Protein AF-A0A072UVV1-F1 (afdb_monomer_lite)

Foldseek 3Di:
DQVCCVVVVNNLLVLLLVLCVVFPPPQDADPVCNVVSVVVLVVLDDPVDPSSSSSSVLVVCVVVVDPDPRSVSSVVSSVVVVVVCCQPPVDDPPDDLCQLVVQQDADPLPRGDADLSNASVHHPDPVRRVVSVVVVVVSNCVVDVDPDPDVDPPQPPQLVVLVVLVVVDQVDAPDDDAQKGKHFQPVDPDQQGKIKIKGWDDDPPPPIAIKIFIDGNVLVVVLVPDPDDDVVSVCCVCPVVVTDIHHSSVCCVVCVVVSVNRSVRVVVVVVVVVPDPPDDDDD

pLDDT: mean 79.21, std 14.65, range [35.34, 94.75]

Radius of gyration: 35.16 Å; chains: 1; bounding box: 86×58×109 Å

InterPro domains:
  IPR002937 Amine oxidase [PF01593] (89-140)
  IPR027417 P-loop containing nucleoside triphosphate hydrolase [SSF52540] (1-80)
  IPR036188 FAD/NAD(P)-binding domain superfamily [G3DSA:3.50.50.60] (56-150)
  IPR036188 FAD/NAD(P)-binding domain superfamily [SSF51905] (100-142)
  IPR050281 Flavin monoamine oxidase and related enzymes [PTHR10742] (87-143)

Structure (mmCIF, N/CA/C/O backbone):
data_AF-A0A072UVV1-F1
#
_entry.id   AF-A0A072UVV1-F1
#
loop_
_atom_site.group_PDB
_atom_site.id
_atom_site.type_symbol
_atom_site.label_atom_id
_atom_site.label_alt_id
_atom_site.label_comp_id
_atom_site.label_asym_id
_atom_site.label_entity_id
_atom_site.label_seq_id
_atom_site.pdbx_PDB_ins_code
_atom_site.Cartn_x
_atom_site.Cartn_y
_atom_site.Cartn_z
_atom_site.occupancy
_atom_site.B_iso_or_equiv
_atom_site.auth_seq_id
_atom_site.auth_comp_id
_atom_site.auth_asym_id
_atom_site.auth_atom_id
_atom_site.pdbx_PDB_model_num
ATOM 1 N N . MET A 1 1 ? 4.548 7.234 -21.128 1.00 73.75 1 MET A N 1
ATOM 2 C CA . MET A 1 1 ? 4.766 6.130 -22.088 1.00 73.75 1 MET A CA 1
ATOM 3 C C . MET A 1 1 ? 4.421 4.787 -21.453 1.00 73.75 1 MET A C 1
ATOM 5 O O . MET A 1 1 ? 3.438 4.206 -21.872 1.00 73.75 1 MET A O 1
ATOM 9 N N . LEU A 1 2 ? 5.121 4.355 -20.393 1.00 76.12 2 LEU A N 1
ATOM 10 C CA . LEU A 1 2 ? 4.882 3.055 -19.736 1.00 76.12 2 LEU A CA 1
ATOM 11 C C . LEU A 1 2 ? 3.452 2.869 -19.194 1.00 76.12 2 LEU A C 1
ATOM 13 O O . LEU A 1 2 ? 2.826 1.868 -19.504 1.00 76.12 2 LEU A O 1
ATOM 17 N N . LEU A 1 3 ? 2.895 3.869 -18.498 1.00 73.94 3 LEU A N 1
ATOM 18 C CA . LEU A 1 3 ? 1.518 3.806 -17.970 1.00 73.94 3 LEU A CA 1
ATOM 19 C C . LEU A 1 3 ? 0.432 3.732 -19.059 1.00 73.94 3 LEU A C 1
ATOM 21 O O . LEU A 1 3 ? -0.655 3.236 -18.811 1.00 73.94 3 LEU A O 1
ATOM 25 N N . MET A 1 4 ? 0.715 4.236 -20.264 1.00 75.81 4 MET A N 1
ATOM 26 C CA . MET A 1 4 ? -0.230 4.182 -21.387 1.00 75.81 4 MET A CA 1
ATOM 27 C C . MET A 1 4 ? -0.037 2.925 -22.239 1.00 75.81 4 MET A C 1
ATOM 29 O O . MET A 1 4 ? -0.971 2.509 -22.911 1.00 75.81 4 MET A O 1
ATOM 33 N N . GLY A 1 5 ? 1.150 2.307 -22.205 1.00 73.31 5 GLY A N 1
ATOM 34 C CA . GLY A 1 5 ? 1.444 1.084 -22.956 1.00 73.31 5 GLY A CA 1
ATOM 35 C C . GLY A 1 5 ? 0.523 -0.076 -22.579 1.00 73.31 5 GLY A C 1
ATOM 36 O O . GLY A 1 5 ? 0.157 -0.863 -23.443 1.00 73.31 5 GLY A O 1
ATOM 37 N N . GLU A 1 6 ? 0.075 -0.129 -21.324 1.00 69.56 6 GLU A N 1
ATOM 38 C CA . GLU A 1 6 ? -0.945 -1.078 -20.869 1.00 69.56 6 GLU A CA 1
ATOM 39 C C . GLU A 1 6 ? -2.291 -0.863 -21.575 1.00 69.56 6 GLU A C 1
ATOM 41 O O . GLU A 1 6 ? -2.839 -1.798 -22.153 1.00 69.56 6 GLU A O 1
ATOM 46 N N . HIS A 1 7 ? -2.793 0.375 -21.600 1.00 72.00 7 HIS A N 1
ATOM 47 C CA . HIS A 1 7 ? -4.087 0.710 -22.203 1.00 72.00 7 HIS A CA 1
ATOM 48 C C . HIS A 1 7 ? -4.153 0.369 -23.704 1.00 72.00 7 HIS A C 1
ATOM 50 O O . HIS A 1 7 ? -5.229 0.128 -24.247 1.00 72.00 7 HIS A O 1
ATOM 56 N N . PHE A 1 8 ? -3.002 0.344 -24.380 1.00 78.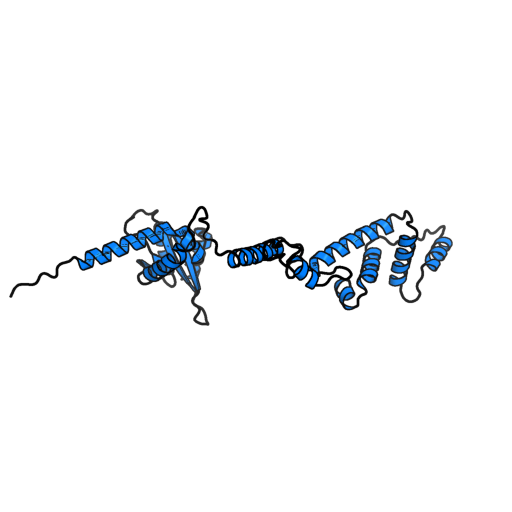50 8 PHE A N 1
ATOM 57 C CA . PHE A 1 8 ? -2.885 -0.002 -25.798 1.00 78.50 8 PHE A CA 1
ATOM 58 C C . PHE A 1 8 ? -2.341 -1.419 -26.051 1.00 78.50 8 PHE A C 1
ATOM 60 O O . PHE A 1 8 ? -2.169 -1.794 -27.208 1.00 78.50 8 PHE A O 1
ATOM 67 N N . GLY A 1 9 ? -2.080 -2.210 -25.003 1.00 77.19 9 GLY A N 1
ATOM 68 C CA . GLY A 1 9 ? -1.604 -3.592 -25.120 1.00 77.19 9 GLY A CA 1
ATOM 69 C C . GLY A 1 9 ? -0.180 -3.754 -25.670 1.00 77.19 9 GLY A C 1
ATOM 70 O O . GLY A 1 9 ? 0.173 -4.849 -26.090 1.00 77.19 9 GLY A O 1
ATOM 71 N N . CYS A 1 10 ? 0.636 -2.698 -25.668 1.00 84.00 10 CYS A N 1
ATOM 72 C CA . CYS A 1 10 ? 1.997 -2.674 -26.228 1.00 84.00 10 CYS A CA 1
ATOM 73 C C . CYS A 1 10 ? 3.079 -2.478 -25.153 1.00 84.00 10 CYS A C 1
ATOM 75 O O . CYS A 1 10 ? 4.105 -1.818 -25.356 1.00 84.00 10 CYS A O 1
ATOM 77 N N . LEU A 1 11 ? 2.815 -2.984 -23.945 1.00 83.75 11 LEU A N 1
ATOM 78 C CA . LEU A 1 11 ? 3.683 -2.751 -22.797 1.00 83.75 11 LEU A CA 1
ATOM 79 C C . LEU A 1 11 ? 5.071 -3.375 -22.986 1.00 83.75 11 LEU A C 1
ATOM 81 O O . LEU A 1 11 ? 6.051 -2.747 -22.600 1.00 83.75 11 LEU A O 1
ATOM 85 N N . GLU A 1 12 ? 5.179 -4.559 -23.595 1.00 84.31 12 GLU A N 1
ATOM 86 C CA . GLU A 1 12 ? 6.468 -5.238 -23.804 1.00 84.31 12 GLU A CA 1
ATOM 87 C C . GLU A 1 12 ? 7.383 -4.436 -24.745 1.00 84.31 12 GLU A C 1
ATOM 89 O O . GLU A 1 12 ? 8.569 -4.228 -24.461 1.00 84.31 12 GLU A O 1
ATOM 94 N N . GLU A 1 13 ? 6.829 -3.928 -25.843 1.00 89.50 13 GLU A N 1
ATOM 95 C CA . GLU A 1 13 ? 7.540 -3.124 -26.830 1.00 89.50 13 GLU A CA 1
ATOM 96 C C . GLU A 1 13 ? 7.982 -1.791 -26.229 1.00 89.50 13 GLU A C 1
ATOM 98 O O . GLU A 1 13 ? 9.150 -1.407 -26.342 1.00 89.50 13 GLU A O 1
ATOM 103 N N . VAL A 1 14 ? 7.075 -1.109 -25.523 1.00 90.25 14 VAL A N 1
ATOM 104 C CA . VAL A 1 14 ? 7.373 0.168 -24.865 1.00 90.25 14 VAL A CA 1
ATOM 105 C C . VAL A 1 14 ? 8.413 -0.015 -23.763 1.00 90.25 14 VAL A C 1
ATOM 107 O O . VAL A 1 14 ? 9.338 0.792 -23.658 1.00 90.25 14 VAL A O 1
ATOM 110 N N . LEU A 1 15 ? 8.311 -1.077 -22.963 1.00 90.00 15 LEU A N 1
ATOM 111 C CA . LEU A 1 15 ? 9.273 -1.385 -21.910 1.00 90.00 15 LEU A CA 1
ATOM 112 C C . LEU A 1 15 ? 10.665 -1.648 -22.494 1.00 90.00 15 LEU A C 1
ATOM 114 O O . LEU A 1 15 ? 11.657 -1.114 -21.991 1.00 90.00 15 LEU A O 1
ATOM 118 N N . THR A 1 16 ? 10.737 -2.394 -23.597 1.00 91.12 16 THR A N 1
ATOM 119 C CA . THR A 1 16 ? 11.986 -2.653 -24.326 1.00 91.12 16 THR A CA 1
ATOM 120 C C . THR A 1 16 ? 12.614 -1.350 -24.827 1.00 91.12 16 THR A C 1
ATOM 122 O O . THR A 1 16 ? 13.796 -1.097 -24.588 1.00 91.12 16 THR A O 1
ATOM 125 N N . ILE A 1 17 ? 11.824 -0.481 -25.466 1.00 92.88 17 ILE A N 1
ATOM 126 C CA . ILE A 1 17 ? 12.289 0.809 -25.996 1.00 92.88 17 ILE A CA 1
ATOM 127 C C . ILE A 1 17 ? 12.802 1.711 -24.866 1.00 92.88 17 ILE A C 1
ATOM 129 O O . ILE A 1 17 ? 13.909 2.240 -24.955 1.00 92.88 17 ILE A O 1
ATOM 133 N N . VAL A 1 18 ? 12.042 1.857 -23.777 1.00 93.00 18 VAL A N 1
ATOM 134 C CA . VAL A 1 18 ? 12.441 2.679 -22.621 1.00 93.00 18 VAL A CA 1
ATOM 135 C C . VAL A 1 18 ? 13.723 2.148 -21.973 1.00 93.00 18 VAL A C 1
ATOM 137 O O . VAL A 1 18 ? 14.608 2.931 -21.618 1.00 93.00 18 VAL A O 1
ATOM 140 N N . SER A 1 19 ? 13.872 0.828 -21.874 1.00 92.50 19 SER A N 1
ATOM 141 C CA . SER A 1 19 ? 15.086 0.202 -21.338 1.00 92.50 19 SER A CA 1
ATOM 142 C C . SER A 1 19 ? 16.305 0.465 -22.222 1.00 92.50 19 SER A C 1
ATOM 144 O O . SER A 1 19 ? 17.385 0.768 -21.716 1.00 92.50 19 SER A O 1
ATOM 146 N N . MET A 1 20 ? 16.126 0.415 -23.545 1.00 92.94 20 MET A N 1
ATOM 147 C CA . MET A 1 20 ? 17.176 0.705 -24.526 1.00 92.94 20 MET A CA 1
ATOM 148 C C . MET A 1 20 ? 17.595 2.180 -24.528 1.00 92.94 20 MET A C 1
ATOM 150 O O . MET A 1 20 ? 18.772 2.477 -24.714 1.00 92.94 20 MET A O 1
ATOM 154 N N . LEU A 1 21 ? 16.663 3.104 -24.281 1.00 92.75 21 LEU A N 1
ATOM 155 C CA . LEU A 1 21 ? 16.952 4.539 -24.155 1.00 92.75 21 LEU A CA 1
ATOM 156 C C . LEU A 1 21 ? 17.642 4.900 -22.828 1.00 92.75 21 LEU A C 1
ATOM 158 O O . LEU A 1 21 ? 18.303 5.930 -22.738 1.00 92.75 21 LEU A O 1
ATOM 162 N N . SER A 1 22 ? 17.493 4.057 -21.803 1.00 91.88 22 SER A N 1
ATOM 163 C CA . SER A 1 22 ? 18.049 4.275 -20.459 1.00 91.88 22 SER A CA 1
ATOM 164 C C . SER A 1 22 ? 19.514 3.836 -20.319 1.00 91.88 22 SER A C 1
ATOM 166 O O . SER A 1 22 ? 20.152 4.091 -19.294 1.00 91.88 22 SER A O 1
ATOM 168 N N . VAL A 1 23 ? 20.067 3.160 -21.329 1.00 91.19 23 VAL A N 1
ATOM 169 C CA . VAL A 1 23 ? 21.479 2.758 -21.383 1.00 91.19 23 VAL A CA 1
ATOM 170 C C . VAL A 1 23 ? 22.259 3.619 -22.382 1.00 91.19 23 VAL A C 1
ATOM 172 O O . VAL A 1 23 ? 21.661 4.225 -23.269 1.00 91.19 23 VAL A O 1
ATOM 175 N N . PRO A 1 24 ? 23.602 3.694 -22.276 1.00 88.38 24 PRO A N 1
ATOM 176 C CA . PRO A 1 24 ? 24.411 4.352 -23.298 1.00 88.38 24 PRO A CA 1
ATOM 177 C C . PRO A 1 24 ? 24.125 3.772 -24.686 1.00 88.38 24 PRO A C 1
ATOM 179 O O . PRO A 1 24 ? 23.933 2.560 -24.812 1.00 88.38 24 PRO A O 1
ATOM 182 N N . SER A 1 25 ? 24.134 4.632 -25.711 1.00 85.88 25 SER A N 1
ATOM 183 C CA . SER A 1 25 ? 23.843 4.250 -27.099 1.00 85.88 25 SER A CA 1
ATOM 184 C C . SER A 1 25 ? 24.584 2.977 -27.506 1.00 85.88 25 SER A C 1
ATOM 186 O O . SER A 1 25 ? 25.806 2.882 -27.387 1.00 85.88 25 SER A O 1
ATOM 188 N N . VAL A 1 26 ? 23.828 2.010 -28.027 1.00 86.06 26 VAL A N 1
ATOM 189 C CA . VAL A 1 26 ? 24.361 0.730 -28.512 1.00 86.06 26 VAL A CA 1
ATOM 190 C C . VAL A 1 26 ? 25.100 0.909 -29.842 1.00 86.06 26 VAL A C 1
ATOM 192 O O . VAL A 1 26 ? 25.999 0.136 -30.166 1.00 86.06 26 VAL A O 1
ATOM 195 N N . PHE A 1 27 ? 24.767 1.962 -30.593 1.00 86.88 27 PHE A N 1
ATOM 196 C CA . PHE A 1 27 ? 25.474 2.328 -31.813 1.00 86.88 27 PHE A CA 1
ATOM 197 C C . PHE A 1 27 ? 26.769 3.059 -31.469 1.00 86.88 27 PHE A C 1
ATOM 199 O O . PHE A 1 27 ? 26.747 4.171 -30.936 1.00 86.88 27 PHE A O 1
ATOM 206 N N . PHE A 1 28 ? 27.889 2.424 -31.805 1.00 87.38 28 PHE A N 1
ATOM 207 C CA . PHE A 1 28 ? 29.230 2.977 -31.682 1.00 87.38 28 PHE A CA 1
ATOM 208 C C . PHE A 1 28 ? 29.809 3.215 -33.079 1.00 87.38 28 PHE A C 1
ATOM 210 O O . PHE A 1 28 ? 29.846 2.292 -33.886 1.00 87.38 28 PHE A O 1
ATOM 217 N N . ARG A 1 29 ? 30.251 4.447 -33.360 1.00 90.81 29 ARG A N 1
ATOM 218 C CA . ARG A 1 29 ? 30.751 4.872 -34.679 1.00 90.81 29 ARG A CA 1
ATOM 219 C C . ARG A 1 29 ? 32.165 5.467 -34.562 1.00 90.81 29 ARG A C 1
ATOM 221 O O . ARG A 1 29 ? 32.303 6.684 -34.422 1.00 90.81 29 ARG A O 1
ATOM 228 N N . PRO A 1 30 ? 33.225 4.642 -34.545 1.00 90.44 30 PRO A N 1
ATOM 229 C CA . PRO A 1 30 ? 34.607 5.114 -34.542 1.00 90.44 30 PRO A CA 1
ATOM 230 C C . PRO A 1 30 ? 34.972 5.764 -35.884 1.00 90.44 30 PRO A C 1
ATOM 232 O O . PRO A 1 30 ? 34.537 5.307 -36.939 1.00 90.44 30 PRO A O 1
ATOM 235 N N . LYS A 1 31 ? 35.811 6.808 -35.852 1.00 90.19 31 LYS A N 1
ATOM 236 C CA . LYS A 1 31 ? 36.204 7.572 -37.052 1.00 90.19 31 LYS A CA 1
ATOM 237 C C . LYS A 1 31 ? 36.907 6.709 -38.104 1.00 90.19 31 LYS A C 1
ATOM 239 O O . LYS A 1 31 ? 36.638 6.873 -39.286 1.00 90.19 31 LYS A O 1
ATOM 244 N N . ASP A 1 32 ? 37.732 5.761 -37.664 1.00 92.25 32 ASP A N 1
ATOM 245 C CA . ASP A 1 32 ? 38.533 4.910 -38.554 1.00 92.25 32 ASP A CA 1
ATOM 246 C C . ASP A 1 32 ? 37.711 3.800 -39.232 1.00 92.25 32 ASP A C 1
ATOM 248 O O . ASP A 1 32 ? 38.162 3.208 -40.207 1.00 92.25 32 ASP A O 1
ATOM 252 N N . ARG A 1 33 ? 36.513 3.489 -38.711 1.00 91.25 33 ARG A N 1
ATOM 253 C CA . ARG A 1 33 ? 35.634 2.407 -39.203 1.00 91.25 33 ARG A CA 1
ATOM 254 C C . ARG A 1 33 ? 34.171 2.845 -39.256 1.00 91.25 33 ARG A C 1
ATOM 256 O O . ARG A 1 33 ? 33.265 2.127 -38.826 1.00 91.25 33 ARG A O 1
ATOM 263 N N . ALA A 1 34 ? 33.951 4.059 -39.753 1.00 89.94 34 ALA A N 1
ATOM 264 C CA . ALA A 1 34 ? 32.619 4.640 -39.871 1.00 89.94 34 ALA A CA 1
ATOM 265 C C . ALA A 1 34 ? 31.737 3.836 -40.842 1.00 89.94 34 ALA A C 1
ATOM 267 O O . ALA A 1 34 ? 30.622 3.481 -40.480 1.00 89.94 34 ALA A O 1
ATOM 268 N N . GLU A 1 35 ? 32.269 3.465 -42.009 1.00 91.25 35 GLU A N 1
ATOM 269 C CA . GLU A 1 35 ? 31.537 2.724 -43.048 1.00 91.25 35 GLU A CA 1
ATOM 270 C C . GLU A 1 35 ? 31.085 1.330 -42.573 1.00 91.25 35 GLU A C 1
ATOM 272 O O . GLU A 1 35 ? 29.931 0.957 -42.761 1.00 91.25 35 GLU A O 1
ATOM 277 N N . GLU A 1 36 ? 31.944 0.594 -41.854 1.00 88.94 36 GLU A N 1
ATOM 278 C CA . GLU A 1 36 ? 31.591 -0.704 -41.251 1.00 88.94 36 GLU A CA 1
ATOM 279 C C . GLU A 1 36 ? 30.469 -0.557 -40.206 1.00 88.94 36 GLU A C 1
ATOM 281 O O . GLU A 1 36 ? 29.567 -1.391 -40.115 1.00 88.94 36 GLU A O 1
ATOM 286 N N . SER A 1 37 ? 30.507 0.527 -39.427 1.00 86.62 37 SER A N 1
ATOM 287 C CA . SER A 1 37 ? 29.515 0.808 -38.382 1.00 86.62 37 SER A CA 1
ATOM 288 C C . SER A 1 37 ? 28.165 1.218 -38.968 1.00 86.62 37 SER A C 1
ATOM 290 O O . SER A 1 37 ? 27.121 0.807 -38.458 1.00 86.62 37 SER A O 1
ATOM 292 N N . ASP A 1 38 ? 28.185 1.997 -40.050 1.00 87.81 38 ASP A N 1
ATOM 293 C CA . ASP A 1 38 ? 26.989 2.433 -40.768 1.00 87.81 38 ASP A CA 1
ATOM 294 C C . ASP A 1 38 ? 26.336 1.235 -41.484 1.00 87.81 38 ASP A C 1
ATOM 296 O O . ASP A 1 38 ? 25.141 0.998 -41.306 1.00 87.81 38 ASP A O 1
ATOM 300 N N . ALA A 1 39 ? 27.128 0.380 -42.144 1.00 89.00 39 ALA A N 1
ATOM 301 C CA . ALA A 1 39 ? 26.649 -0.868 -42.744 1.00 89.00 39 ALA A CA 1
ATOM 302 C C . ALA A 1 39 ? 26.075 -1.850 -41.704 1.00 89.00 39 ALA A C 1
ATOM 304 O O . ALA A 1 39 ? 25.108 -2.565 -41.972 1.00 89.00 39 ALA A O 1
ATOM 305 N N . ALA A 1 40 ? 26.645 -1.902 -40.494 1.00 84.81 40 ALA A N 1
ATOM 306 C CA . ALA A 1 40 ? 26.082 -2.690 -39.401 1.00 84.81 40 ALA A CA 1
ATOM 307 C C . ALA A 1 40 ? 24.757 -2.099 -38.897 1.00 84.81 40 ALA A C 1
ATOM 309 O O . ALA A 1 40 ? 23.835 -2.860 -38.613 1.00 84.81 40 ALA A O 1
ATOM 310 N N . ARG A 1 41 ? 24.637 -0.766 -38.811 1.00 86.19 41 ARG A N 1
ATOM 311 C CA . ARG A 1 41 ? 23.400 -0.077 -38.407 1.00 86.19 41 ARG A CA 1
ATOM 312 C C . ARG A 1 41 ? 22.272 -0.293 -39.414 1.00 86.19 41 ARG A C 1
ATOM 314 O O . ARG A 1 41 ? 21.146 -0.529 -38.981 1.00 86.19 41 ARG A O 1
ATOM 321 N N . GLU A 1 42 ? 22.563 -0.269 -40.713 1.00 89.00 42 GLU A N 1
ATOM 322 C CA . GLU A 1 42 ? 21.568 -0.504 -41.771 1.00 89.00 42 GLU A CA 1
ATOM 323 C C . GLU A 1 42 ? 20.845 -1.848 -41.620 1.00 89.00 42 GLU A C 1
ATOM 325 O O . GLU A 1 42 ? 19.648 -1.930 -41.876 1.00 89.00 42 GLU A O 1
ATOM 330 N N . ARG A 1 43 ? 21.518 -2.885 -41.103 1.00 86.12 43 ARG A N 1
ATOM 331 C CA . ARG A 1 43 ? 20.910 -4.213 -40.872 1.00 86.12 43 ARG A CA 1
ATOM 332 C C . ARG A 1 43 ? 19.771 -4.207 -39.853 1.00 86.12 43 ARG A C 1
ATOM 334 O O . ARG A 1 43 ? 18.942 -5.112 -39.858 1.00 86.12 43 ARG A O 1
ATOM 341 N N . PHE A 1 44 ? 19.753 -3.222 -38.961 1.00 87.56 44 PHE A N 1
ATOM 342 C CA . PHE A 1 44 ? 18.740 -3.096 -37.915 1.00 87.56 44 PHE A CA 1
ATOM 343 C C . PHE A 1 44 ? 17.798 -1.913 -38.152 1.00 87.56 44 PHE A C 1
ATOM 345 O O . PHE A 1 44 ? 16.844 -1.747 -37.390 1.00 87.56 44 PHE A O 1
ATOM 352 N N . PHE A 1 45 ? 18.071 -1.094 -39.172 1.00 91.38 45 PHE A N 1
ATOM 353 C CA . PHE A 1 45 ? 17.370 0.153 -39.435 1.00 91.38 45 PHE A CA 1
ATOM 354 C C . PHE A 1 45 ? 15.908 -0.089 -39.816 1.00 91.38 45 PHE A C 1
ATOM 356 O O . PHE A 1 45 ? 15.594 -0.931 -40.655 1.00 91.38 45 PHE A O 1
ATOM 363 N N . VAL A 1 46 ? 15.025 0.683 -39.190 1.00 91.88 46 VAL A N 1
ATOM 364 C CA . VAL A 1 46 ? 13.589 0.710 -39.455 1.00 91.88 46 VAL A CA 1
ATOM 365 C C . VAL A 1 46 ? 13.235 2.137 -39.890 1.00 91.88 46 VAL A C 1
ATOM 367 O O . VAL A 1 46 ? 13.347 3.048 -39.061 1.00 91.88 46 VAL A O 1
ATOM 370 N N . PRO A 1 47 ? 12.853 2.368 -41.162 1.00 88.81 47 PRO A N 1
ATOM 371 C CA . PRO A 1 47 ? 12.668 3.714 -41.711 1.00 88.81 47 PRO A CA 1
ATOM 372 C C . PRO A 1 47 ? 11.546 4.506 -41.032 1.00 88.81 47 PRO A C 1
ATOM 374 O O . PRO A 1 47 ? 11.564 5.734 -41.044 1.00 88.81 47 PRO A O 1
ATOM 377 N N . GLU A 1 48 ? 10.589 3.821 -40.413 1.00 89.69 48 GLU A N 1
ATOM 378 C CA . GLU A 1 48 ? 9.447 4.427 -39.739 1.00 89.69 48 GLU A CA 1
ATOM 379 C C . GLU A 1 48 ? 9.818 5.062 -38.391 1.00 89.69 48 GLU A C 1
ATOM 381 O O . GLU A 1 48 ? 9.142 5.994 -37.951 1.00 89.69 48 GLU A O 1
ATOM 386 N N . SER A 1 49 ? 10.850 4.560 -37.693 1.00 91.88 49 SER A N 1
ATOM 387 C CA . SER A 1 49 ? 11.226 5.086 -36.376 1.00 91.88 49 SER A CA 1
ATOM 388 C C . SER A 1 49 ? 12.588 4.605 -35.864 1.00 91.88 49 SER A C 1
ATOM 390 O O . SER A 1 49 ? 12.890 3.408 -35.819 1.00 91.88 49 SER A O 1
ATOM 392 N N . ASP A 1 50 ? 13.354 5.536 -35.293 1.00 89.44 50 ASP A N 1
ATOM 393 C CA . ASP A 1 50 ? 14.559 5.227 -34.514 1.00 89.44 50 ASP A CA 1
ATOM 394 C C . ASP A 1 50 ? 14.252 4.384 -33.262 1.00 89.44 50 ASP A C 1
ATOM 396 O O . ASP A 1 50 ? 15.055 3.543 -32.854 1.00 89.44 50 ASP A O 1
ATOM 400 N N . HIS A 1 51 ? 13.076 4.553 -32.651 1.00 91.81 51 HIS A N 1
ATOM 401 C CA . HIS A 1 51 ? 12.673 3.735 -31.505 1.00 91.81 51 HIS A CA 1
ATOM 402 C C . HIS A 1 51 ? 12.384 2.287 -31.914 1.00 91.81 51 HIS A C 1
ATOM 404 O O . HIS A 1 51 ? 12.773 1.362 -31.200 1.00 91.81 51 HIS A O 1
ATOM 410 N N . LEU A 1 52 ? 11.779 2.078 -33.088 1.00 91.88 52 LEU A N 1
ATOM 411 C CA . LEU A 1 52 ? 11.588 0.738 -33.653 1.00 91.88 52 LEU A CA 1
ATOM 412 C C . LEU A 1 52 ? 12.920 0.103 -34.059 1.00 91.88 52 LEU A C 1
ATOM 414 O O . LEU A 1 52 ? 13.110 -1.094 -33.860 1.00 91.88 52 LEU A O 1
ATOM 418 N N . THR A 1 53 ? 13.874 0.907 -34.532 1.00 92.31 53 THR A N 1
ATOM 419 C CA . THR A 1 53 ? 15.252 0.458 -34.773 1.00 92.31 53 THR A CA 1
ATOM 420 C C . THR A 1 53 ? 15.892 -0.076 -33.481 1.00 92.31 53 THR A C 1
ATOM 422 O O . THR A 1 53 ? 16.474 -1.159 -33.484 1.00 92.31 53 THR A O 1
ATOM 425 N N . LEU A 1 54 ? 15.739 0.617 -32.342 1.00 91.88 54 LEU A N 1
ATOM 426 C CA . LEU A 1 54 ? 16.233 0.132 -31.040 1.00 91.88 54 LEU A CA 1
ATOM 427 C C . LEU A 1 54 ? 15.536 -1.155 -30.581 1.00 91.88 54 LEU A C 1
ATOM 429 O O . LEU A 1 54 ? 16.197 -2.062 -30.071 1.00 91.88 54 LEU A O 1
ATOM 433 N N . TYR A 1 55 ? 14.220 -1.250 -30.772 1.00 92.31 55 TYR A N 1
ATOM 434 C CA . TYR A 1 55 ? 13.469 -2.471 -30.483 1.00 92.31 55 TYR A CA 1
ATOM 435 C C . TYR A 1 55 ? 13.981 -3.651 -31.324 1.00 92.31 55 TYR A C 1
ATOM 437 O O . TYR A 1 55 ? 14.279 -4.712 -30.776 1.00 92.31 55 TYR A O 1
ATOM 445 N N . ASN A 1 56 ? 14.181 -3.443 -32.629 1.00 91.88 56 ASN A N 1
ATOM 446 C CA . ASN A 1 56 ? 14.703 -4.450 -33.552 1.00 91.88 56 ASN A CA 1
ATOM 447 C C . ASN A 1 56 ? 16.103 -4.941 -33.135 1.00 91.88 56 ASN A C 1
ATOM 449 O O . ASN A 1 56 ? 16.350 -6.146 -33.084 1.00 91.88 56 ASN A O 1
ATOM 453 N N . VAL A 1 57 ? 16.997 -4.027 -32.736 1.00 91.75 57 VAL A N 1
ATOM 454 C CA . VAL A 1 57 ? 18.320 -4.381 -32.183 1.00 91.75 57 VAL A CA 1
ATOM 455 C C . VAL A 1 57 ? 18.190 -5.296 -30.961 1.00 91.75 57 VAL A C 1
ATOM 457 O O . VAL A 1 57 ? 18.887 -6.308 -30.872 1.00 91.75 57 VAL A O 1
ATOM 460 N N . TYR A 1 58 ? 17.306 -4.962 -30.016 1.00 91.00 58 TYR A N 1
ATOM 461 C CA . TYR A 1 58 ? 17.118 -5.764 -28.807 1.00 91.00 58 TYR A CA 1
ATOM 462 C C . TYR A 1 58 ? 16.540 -7.153 -29.114 1.00 91.00 58 TYR A C 1
ATOM 464 O O . TYR A 1 58 ? 17.011 -8.144 -28.554 1.00 91.00 58 TYR A O 1
ATOM 472 N N . GLN A 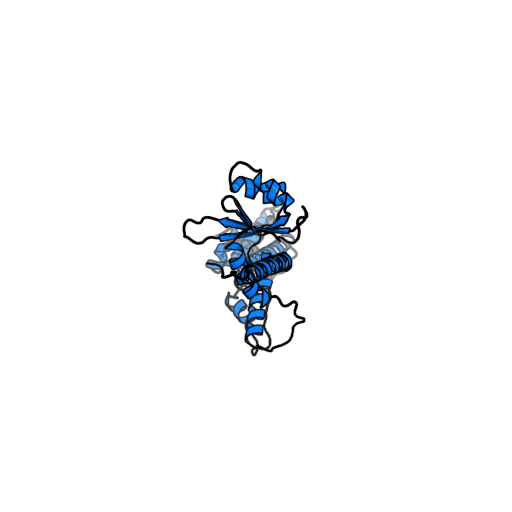1 59 ? 15.569 -7.248 -30.028 1.00 90.00 59 GLN A N 1
ATOM 473 C CA . GLN A 1 59 ? 14.970 -8.525 -30.432 1.00 90.00 59 GLN A CA 1
ATOM 474 C C . GLN A 1 59 ? 15.993 -9.455 -31.089 1.00 90.00 59 GLN A C 1
ATOM 476 O O . GLN A 1 59 ? 16.121 -10.614 -30.690 1.00 90.00 59 GLN A O 1
ATOM 481 N N . GLN A 1 60 ? 16.784 -8.941 -32.034 1.00 89.06 60 GLN A N 1
ATOM 482 C CA . GLN A 1 60 ? 17.835 -9.729 -32.680 1.00 89.06 60 GLN A CA 1
ATOM 483 C C . GLN A 1 60 ? 18.919 -10.153 -31.678 1.00 89.06 60 GLN A C 1
ATOM 485 O O . GLN A 1 60 ? 19.402 -11.284 -31.712 1.00 89.06 60 GLN A O 1
ATOM 490 N N . TRP A 1 61 ? 19.262 -9.292 -30.715 1.00 89.19 61 TRP A N 1
ATOM 491 C CA . TRP A 1 61 ? 20.178 -9.655 -29.635 1.00 89.19 61 TRP A CA 1
ATOM 492 C C . TRP A 1 61 ? 19.636 -10.773 -28.737 1.00 89.19 61 TRP A C 1
ATOM 494 O O . TRP A 1 61 ? 20.373 -11.708 -28.421 1.00 89.19 61 TRP A O 1
ATOM 504 N N . LYS A 1 62 ? 18.354 -10.702 -28.358 1.00 85.12 62 LYS A N 1
ATOM 505 C CA . LYS A 1 62 ? 17.673 -11.700 -27.519 1.00 85.12 62 LYS A CA 1
ATOM 506 C C . LYS A 1 62 ? 17.671 -13.087 -28.172 1.00 85.12 62 LYS A C 1
ATOM 508 O O . LYS A 1 62 ? 17.798 -14.079 -27.463 1.00 85.12 62 LYS A O 1
ATOM 513 N N . GLN A 1 63 ? 17.565 -13.156 -29.501 1.00 80.94 63 GLN A N 1
ATOM 514 C CA . GLN A 1 63 ? 17.568 -14.415 -30.259 1.00 80.94 63 GLN A CA 1
ATOM 515 C C . GLN A 1 63 ? 18.955 -15.065 -30.369 1.00 80.94 63 GLN A C 1
ATOM 517 O O . GLN A 1 63 ? 19.055 -16.288 -30.422 1.00 80.94 63 GLN A O 1
ATOM 522 N N . HIS A 1 64 ? 20.022 -14.265 -30.388 1.00 79.38 64 HIS A N 1
ATOM 523 C CA . HIS A 1 64 ? 21.382 -14.742 -30.662 1.00 79.38 64 HIS A CA 1
ATOM 524 C C . HIS A 1 64 ? 22.334 -14.720 -29.446 1.00 79.38 64 HIS A C 1
ATOM 526 O O . HIS A 1 64 ? 23.491 -15.114 -29.577 1.00 79.38 64 HIS A O 1
ATOM 532 N N . ASP A 1 65 ? 21.867 -14.261 -28.278 1.00 67.75 65 ASP A N 1
ATOM 533 C CA . ASP A 1 65 ? 22.592 -14.184 -26.992 1.00 67.75 65 ASP A CA 1
ATOM 534 C C . ASP A 1 65 ? 24.033 -13.635 -27.094 1.00 67.75 65 ASP A C 1
ATOM 536 O O . ASP A 1 65 ? 24.996 -14.146 -26.510 1.00 67.75 65 ASP A O 1
ATOM 540 N N . TYR A 1 66 ? 24.221 -12.551 -27.854 1.00 70.62 66 TYR A N 1
ATOM 541 C CA . TYR A 1 66 ? 25.548 -11.953 -28.005 1.00 70.62 66 TYR A CA 1
ATOM 542 C C . TYR A 1 66 ? 26.069 -11.363 -26.679 1.00 70.62 66 TYR A C 1
ATOM 544 O O . TYR A 1 66 ? 25.340 -10.769 -25.881 1.00 70.62 66 TYR A O 1
ATOM 552 N N . ARG A 1 67 ? 27.385 -11.419 -26.436 1.00 64.12 67 ARG A N 1
ATOM 553 C CA . ARG A 1 67 ? 28.014 -10.860 -25.218 1.00 64.12 67 ARG A CA 1
ATOM 554 C C . ARG A 1 67 ? 28.212 -9.337 -25.291 1.00 64.12 67 ARG A C 1
ATOM 556 O O . ARG A 1 67 ? 29.332 -8.846 -25.180 1.00 64.12 67 ARG A O 1
ATOM 563 N N . VAL A 1 68 ? 27.127 -8.575 -25.433 1.00 77.25 68 VAL A N 1
ATOM 564 C CA . VAL A 1 68 ? 27.151 -7.100 -25.465 1.00 77.25 68 VAL A CA 1
ATOM 565 C C . VAL A 1 68 ? 26.790 -6.538 -24.087 1.00 77.25 68 VAL A C 1
ATOM 567 O O . VAL A 1 68 ? 25.669 -6.701 -23.608 1.00 77.25 68 VAL A O 1
ATOM 570 N N . LYS A 1 69 ? 27.741 -5.857 -23.430 1.00 78.75 69 LYS A N 1
ATOM 571 C CA . LYS A 1 69 ? 27.560 -5.318 -22.063 1.00 78.75 69 LYS A CA 1
ATOM 572 C C . LYS A 1 69 ? 26.390 -4.326 -21.958 1.00 78.75 69 LYS A C 1
ATOM 574 O O . LYS A 1 69 ? 25.648 -4.381 -20.984 1.00 78.75 69 LYS A O 1
ATOM 579 N N . GLY A 1 70 ? 26.207 -3.459 -22.959 1.00 80.81 70 GLY A N 1
ATOM 580 C CA . GLY A 1 70 ? 25.123 -2.465 -22.976 1.00 80.81 70 GLY A CA 1
ATOM 581 C C . GLY A 1 70 ? 23.725 -3.091 -23.007 1.00 80.81 70 GLY A C 1
ATOM 582 O O . GLY A 1 70 ? 22.851 -2.676 -22.254 1.00 80.81 70 GLY A O 1
ATOM 583 N N . LEU A 1 71 ? 23.541 -4.153 -23.796 1.00 85.44 71 LEU A N 1
ATOM 584 C CA . LEU A 1 71 ? 22.251 -4.837 -23.952 1.00 85.44 71 LEU A CA 1
ATOM 585 C C . LEU A 1 71 ? 21.885 -5.696 -22.733 1.00 85.44 71 LEU A C 1
ATOM 587 O O . LEU A 1 71 ? 20.718 -5.775 -22.358 1.00 85.44 71 LEU A O 1
ATOM 591 N N . ARG A 1 72 ? 22.884 -6.251 -22.030 1.00 85.69 72 ARG A N 1
ATOM 592 C CA . ARG A 1 72 ? 22.664 -6.893 -20.721 1.00 85.69 72 ARG A CA 1
ATOM 593 C C . ARG A 1 72 ? 22.150 -5.903 -19.683 1.00 85.69 72 ARG A C 1
ATOM 595 O O . ARG A 1 72 ? 21.177 -6.204 -19.002 1.00 85.69 72 ARG A O 1
ATOM 602 N N . LYS A 1 73 ? 22.752 -4.712 -19.623 1.00 87.69 73 LYS A N 1
ATOM 603 C CA . LYS A 1 73 ? 22.281 -3.641 -18.741 1.00 87.69 73 LYS A CA 1
ATOM 604 C C . LYS A 1 73 ? 20.863 -3.198 -19.112 1.00 87.69 73 LYS A C 1
ATOM 606 O O . LYS A 1 73 ? 20.046 -3.006 -18.223 1.00 87.69 73 LYS A O 1
ATOM 611 N N . ALA A 1 74 ? 20.542 -3.105 -20.405 1.00 88.81 74 ALA A N 1
ATOM 612 C CA . ALA A 1 74 ? 19.181 -2.798 -20.848 1.00 88.81 74 ALA A CA 1
ATOM 613 C C . ALA A 1 74 ? 18.182 -3.869 -20.379 1.00 88.81 74 ALA A C 1
ATOM 615 O O . ALA A 1 74 ? 17.111 -3.530 -19.894 1.00 88.81 74 ALA A O 1
ATOM 616 N N . ARG A 1 75 ? 18.546 -5.158 -20.430 1.00 88.56 75 ARG A N 1
ATOM 617 C CA . ARG A 1 75 ? 17.718 -6.251 -19.889 1.00 88.56 75 ARG A CA 1
ATOM 618 C C . ARG A 1 75 ? 17.513 -6.149 -18.374 1.00 88.56 75 ARG A C 1
ATOM 620 O O . ARG A 1 75 ? 16.413 -6.407 -17.903 1.00 88.56 75 ARG A O 1
ATOM 627 N N . GLU A 1 76 ? 18.545 -5.782 -17.618 1.00 88.25 76 GLU A N 1
ATOM 628 C CA . GLU A 1 76 ? 18.432 -5.564 -16.167 1.00 88.25 76 GLU A CA 1
ATOM 629 C C . GLU A 1 76 ? 17.489 -4.396 -15.851 1.00 88.25 76 GLU A C 1
ATOM 631 O O . GLU A 1 76 ? 16.590 -4.545 -15.028 1.00 88.25 76 GLU A O 1
ATOM 636 N N . VAL A 1 77 ? 17.639 -3.268 -16.556 1.00 89.69 77 VAL A N 1
ATOM 637 C CA . VAL A 1 77 ? 16.735 -2.111 -16.436 1.00 89.69 77 VAL A CA 1
ATOM 638 C C . VAL A 1 77 ? 15.300 -2.501 -16.794 1.00 89.69 77 VAL A C 1
ATOM 640 O O . VAL A 1 77 ? 14.374 -2.138 -16.075 1.00 89.69 77 VAL A O 1
ATOM 643 N N . MET A 1 78 ? 15.112 -3.288 -17.854 1.00 87.25 78 MET A N 1
ATOM 644 C CA . MET A 1 78 ? 13.803 -3.797 -18.264 1.00 87.25 78 MET A CA 1
ATOM 645 C C . MET A 1 78 ? 13.152 -4.638 -17.166 1.00 87.25 78 MET A C 1
ATOM 647 O O . MET A 1 78 ? 11.985 -4.425 -16.859 1.00 87.25 78 MET A O 1
ATOM 651 N N . SER A 1 79 ? 13.912 -5.544 -16.539 1.00 82.25 79 SER A N 1
ATOM 652 C CA . SER A 1 79 ? 13.431 -6.358 -15.415 1.00 82.25 79 SER A CA 1
ATOM 653 C C . SER A 1 79 ? 13.016 -5.489 -14.230 1.00 82.25 79 SER A C 1
ATOM 655 O O . SER A 1 79 ? 11.937 -5.675 -13.687 1.00 82.25 79 SER A O 1
ATOM 657 N N . GLN A 1 80 ? 13.832 -4.499 -13.864 1.00 86.62 80 GLN A N 1
ATOM 658 C CA . GLN A 1 80 ? 13.526 -3.601 -12.747 1.00 86.62 80 GLN A CA 1
ATOM 659 C C . GLN A 1 80 ? 12.285 -2.744 -13.015 1.00 86.62 80 GLN A C 1
ATOM 661 O O . GLN A 1 80 ? 11.455 -2.560 -12.130 1.00 86.62 80 GLN A O 1
ATOM 666 N N . LEU A 1 81 ? 12.147 -2.214 -14.232 1.00 85.00 81 LEU A N 1
ATOM 667 C CA . LEU A 1 81 ? 10.970 -1.441 -14.621 1.00 85.00 81 LEU A CA 1
ATOM 668 C C . LEU A 1 81 ? 9.713 -2.314 -14.644 1.00 85.00 81 LEU A C 1
ATOM 670 O O . LEU A 1 81 ? 8.660 -1.849 -14.216 1.00 85.00 81 LEU A O 1
ATOM 674 N N . LEU A 1 82 ? 9.827 -3.565 -15.098 1.00 80.31 82 LEU A N 1
ATOM 675 C CA . LEU A 1 82 ? 8.741 -4.539 -15.050 1.00 80.31 82 LEU A CA 1
ATOM 676 C C . LEU A 1 82 ? 8.322 -4.822 -13.606 1.00 80.31 82 LEU A C 1
ATOM 678 O O . LEU A 1 82 ? 7.139 -4.726 -13.311 1.00 80.31 82 LEU A O 1
ATOM 682 N N . ASP A 1 83 ? 9.271 -5.067 -12.702 1.00 75.25 83 ASP A N 1
ATOM 683 C CA . ASP A 1 83 ? 8.987 -5.304 -11.282 1.00 75.25 83 ASP A CA 1
ATOM 684 C C . ASP A 1 83 ? 8.289 -4.095 -10.636 1.00 75.25 83 ASP A C 1
ATOM 686 O O . ASP A 1 83 ? 7.291 -4.240 -9.930 1.00 75.25 83 ASP A O 1
ATOM 690 N N . ILE A 1 84 ? 8.766 -2.877 -10.917 1.00 77.69 84 ILE A N 1
ATOM 691 C CA . ILE A 1 84 ? 8.154 -1.645 -10.399 1.00 77.69 84 ILE A CA 1
ATOM 692 C C . ILE A 1 84 ? 6.729 -1.477 -10.937 1.00 77.69 84 ILE A C 1
ATOM 694 O O . ILE A 1 84 ? 5.828 -1.152 -10.161 1.00 77.69 84 ILE A O 1
ATOM 698 N N . LEU A 1 85 ? 6.510 -1.705 -12.235 1.00 70.75 85 LEU A N 1
ATOM 699 C CA . LEU A 1 85 ? 5.183 -1.627 -12.850 1.00 70.75 85 LEU A CA 1
ATOM 700 C C . LEU A 1 85 ? 4.252 -2.712 -12.295 1.00 70.75 85 LEU A C 1
ATOM 702 O O . LEU A 1 85 ? 3.136 -2.403 -11.896 1.00 70.75 85 LEU A O 1
ATOM 706 N N . MET A 1 86 ? 4.718 -3.952 -12.150 1.00 64.81 86 MET A N 1
ATOM 707 C CA . MET A 1 86 ? 3.944 -5.040 -11.542 1.00 64.81 86 MET A CA 1
ATOM 708 C C . MET A 1 86 ? 3.442 -4.674 -10.141 1.00 64.81 86 MET A C 1
ATOM 710 O O . MET A 1 86 ? 2.265 -4.873 -9.841 1.00 64.81 86 MET A O 1
ATOM 714 N N . VAL A 1 87 ? 4.311 -4.095 -9.308 1.00 64.25 87 VAL A N 1
ATOM 715 C CA . VAL A 1 87 ? 3.982 -3.706 -7.928 1.00 64.25 87 VAL A CA 1
ATOM 716 C C . VAL A 1 87 ? 3.014 -2.519 -7.868 1.00 64.25 87 VAL A C 1
ATOM 718 O O . VAL A 1 87 ? 2.149 -2.486 -6.998 1.00 64.25 87 VAL A O 1
ATOM 721 N N . HIS A 1 88 ? 3.134 -1.544 -8.775 1.00 59.59 88 HIS A N 1
ATOM 722 C CA . HIS A 1 88 ? 2.380 -0.285 -8.681 1.00 59.59 88 HIS A CA 1
ATOM 723 C C . HIS A 1 88 ? 1.108 -0.241 -9.532 1.00 59.59 88 HIS A C 1
ATOM 725 O O . HIS A 1 88 ? 0.214 0.544 -9.219 1.00 59.59 88 HIS A O 1
ATOM 731 N N . THR A 1 89 ? 1.012 -1.036 -10.601 1.00 57.06 89 THR A N 1
ATOM 732 C CA . THR A 1 89 ? -0.103 -0.956 -11.559 1.00 57.06 89 THR A CA 1
ATOM 733 C C . THR A 1 89 ? -0.878 -2.257 -11.730 1.00 57.06 89 THR A C 1
ATOM 735 O O . THR A 1 89 ? -1.832 -2.267 -12.495 1.00 57.06 89 THR A O 1
ATOM 738 N N . HIS A 1 90 ? -0.561 -3.325 -10.983 1.00 57.75 90 HIS A N 1
ATOM 739 C CA . HIS A 1 90 ? -1.264 -4.612 -11.090 1.00 57.75 90 HIS A CA 1
ATOM 740 C C . HIS A 1 90 ? -1.139 -5.225 -12.507 1.00 57.75 90 HIS A C 1
ATOM 742 O O . HIS A 1 90 ? -2.087 -5.784 -13.056 1.00 57.75 90 HIS A O 1
ATOM 748 N N . VAL A 1 91 ? 0.046 -5.123 -13.124 1.00 54.34 91 VAL A N 1
ATOM 749 C CA . VAL A 1 91 ? 0.262 -5.563 -14.514 1.00 54.34 91 VAL A CA 1
ATOM 750 C C . VAL A 1 91 ? 1.177 -6.767 -14.590 1.00 54.34 91 VAL A C 1
ATOM 752 O O . VAL A 1 91 ? 2.381 -6.656 -14.773 1.00 54.34 91 VAL A O 1
ATOM 755 N N . SER A 1 92 ? 0.594 -7.946 -14.518 1.00 51.19 92 SER A N 1
ATOM 756 C CA . SER A 1 92 ? 1.175 -9.145 -15.124 1.00 51.19 92 SER A CA 1
ATOM 757 C C . SER A 1 92 ? 0.772 -9.216 -16.593 1.00 51.19 92 SER A C 1
ATOM 759 O O . SER A 1 92 ? -0.390 -8.979 -16.919 1.00 51.19 92 SER A O 1
ATOM 761 N N . VAL A 1 93 ? 1.694 -9.627 -17.463 1.00 54.91 93 VAL A N 1
ATOM 762 C CA . VAL A 1 93 ? 1.387 -10.047 -18.836 1.00 54.91 93 VAL A CA 1
ATOM 763 C C . VAL A 1 93 ? 0.332 -11.165 -18.748 1.00 54.91 93 VAL A C 1
ATOM 765 O O . VAL A 1 93 ? 0.662 -12.286 -18.386 1.00 54.91 93 VAL A O 1
ATOM 768 N N . GLN A 1 94 ? -0.938 -10.829 -19.006 1.00 51.53 94 GLN A N 1
ATOM 769 C CA . GLN A 1 94 ? -2.148 -11.678 -18.965 1.00 51.53 94 GLN A CA 1
ATOM 770 C C . GLN A 1 94 ? -2.883 -11.940 -17.633 1.00 51.53 94 GLN A C 1
ATOM 772 O O . GLN A 1 94 ? -3.964 -12.520 -17.707 1.00 51.53 94 GLN A O 1
ATOM 777 N N . SER A 1 95 ? -2.408 -11.523 -16.455 1.00 58.28 95 SER A N 1
ATOM 778 C CA . SER A 1 95 ? -3.212 -11.679 -15.215 1.00 58.28 95 SER A CA 1
ATOM 779 C C . SER A 1 95 ? -4.006 -10.412 -14.875 1.00 58.28 95 SER A C 1
ATOM 781 O O . SER A 1 95 ? -3.608 -9.289 -15.192 1.00 58.28 95 SER A O 1
ATOM 783 N N . SER A 1 96 ? -5.182 -10.620 -14.298 1.00 69.62 96 SER A N 1
ATOM 784 C CA . SER A 1 96 ? -6.234 -9.644 -14.047 1.00 69.62 96 SER A CA 1
ATOM 785 C C . SER A 1 96 ? -6.491 -9.500 -12.549 1.00 69.62 96 SER A C 1
ATOM 787 O O . SER A 1 96 ? -6.101 -10.340 -11.742 1.00 69.62 96 SER A O 1
ATOM 789 N N . GLY A 1 97 ? -7.231 -8.460 -12.156 1.00 68.44 97 GLY A N 1
ATOM 790 C CA . GLY A 1 97 ? -7.693 -8.277 -10.772 1.00 68.44 97 GLY A CA 1
ATOM 791 C C . GLY A 1 97 ? -8.353 -9.504 -10.139 1.00 68.44 97 GLY A C 1
ATOM 792 O O . GLY A 1 97 ? -8.290 -9.664 -8.924 1.00 68.44 97 GLY A O 1
ATOM 793 N N . ASN A 1 98 ? -8.946 -10.374 -10.958 1.00 76.88 98 ASN A N 1
ATOM 794 C CA . ASN A 1 98 ? -9.630 -11.571 -10.491 1.00 76.88 98 ASN A CA 1
ATOM 795 C C . ASN A 1 98 ? -8.668 -12.651 -9.985 1.00 76.88 98 ASN A C 1
ATOM 797 O O . ASN A 1 98 ? -9.081 -13.490 -9.193 1.00 76.88 98 ASN A O 1
ATOM 801 N N . ASP A 1 99 ? -7.395 -12.636 -10.381 1.00 82.81 99 ASP A N 1
ATOM 802 C CA . ASP A 1 99 ? -6.430 -13.635 -9.913 1.00 82.81 99 ASP A CA 1
ATOM 803 C C . ASP A 1 99 ? -6.162 -13.490 -8.409 1.00 82.81 99 ASP A C 1
ATOM 805 O O . ASP A 1 99 ? -6.007 -14.479 -7.695 1.00 82.81 99 ASP A O 1
ATOM 809 N N . TYR A 1 100 ? -6.234 -12.263 -7.889 1.00 85.12 100 TYR A N 1
ATOM 810 C CA . TYR A 1 100 ? -6.171 -11.996 -6.451 1.00 85.12 100 TYR A CA 1
ATOM 811 C C . TYR A 1 100 ? -7.415 -12.489 -5.720 1.00 85.12 100 TYR A C 1
ATOM 813 O O . TYR A 1 100 ? -7.312 -12.915 -4.570 1.00 85.12 100 TYR A O 1
ATOM 821 N N . ASP A 1 101 ? -8.574 -12.435 -6.379 1.00 84.75 101 ASP A N 1
ATOM 822 C CA . ASP A 1 101 ? -9.825 -12.951 -5.831 1.00 84.75 101 ASP A CA 1
ATOM 823 C C . ASP A 1 101 ? -9.758 -14.485 -5.746 1.00 84.75 101 ASP A C 1
ATOM 825 O O . ASP A 1 101 ? -10.051 -15.033 -4.687 1.00 84.75 101 ASP A O 1
ATOM 829 N N . ILE A 1 102 ? -9.243 -15.158 -6.786 1.00 88.06 102 ILE A N 1
ATOM 830 C CA . ILE A 1 102 ? -8.987 -16.611 -6.805 1.00 88.06 102 ILE A CA 1
ATOM 831 C C . ILE A 1 102 ? -8.001 -17.009 -5.698 1.00 88.06 102 ILE A C 1
ATOM 833 O O . ILE A 1 102 ? -8.258 -17.941 -4.941 1.00 88.06 102 ILE A O 1
ATOM 837 N N . LEU A 1 103 ? -6.884 -16.288 -5.554 1.00 88.19 103 LEU A N 1
ATOM 838 C CA . LEU A 1 103 ? -5.906 -16.543 -4.488 1.00 88.19 103 LEU A CA 1
ATOM 839 C C . LEU A 1 103 ? -6.475 -16.299 -3.081 1.00 88.19 103 LEU A C 1
ATOM 841 O O . LEU A 1 103 ? -5.959 -16.849 -2.108 1.00 88.19 103 LEU A O 1
ATOM 845 N N . ALA A 1 104 ? -7.510 -15.466 -2.959 1.00 90.69 104 ALA A N 1
ATOM 846 C CA . ALA A 1 104 ? -8.192 -15.176 -1.703 1.00 90.69 104 ALA A CA 1
ATOM 847 C C . ALA A 1 104 ? -9.363 -16.132 -1.404 1.00 90.69 104 ALA A C 1
ATOM 849 O O . ALA A 1 104 ? -9.928 -16.062 -0.307 1.00 90.69 104 ALA A O 1
ATOM 850 N N . GLU A 1 105 ? -9.760 -17.004 -2.337 1.00 90.25 105 GLU A N 1
ATOM 851 C CA . GLU A 1 105 ? -10.849 -17.957 -2.114 1.00 90.25 105 GLU A CA 1
ATOM 852 C C . GLU A 1 105 ? -10.487 -18.974 -1.030 1.00 90.25 105 GLU A C 1
ATOM 854 O O . GLU A 1 105 ? -9.390 -19.527 -0.983 1.00 90.25 105 GLU A O 1
ATOM 859 N N . ASN A 1 106 ? -11.435 -19.242 -0.131 1.00 90.31 106 ASN A N 1
ATOM 860 C CA . ASN A 1 106 ? -11.230 -20.245 0.905 1.00 90.31 106 ASN A CA 1
ATOM 861 C C . ASN A 1 106 ? -11.370 -21.663 0.328 1.00 90.31 106 ASN A C 1
ATOM 863 O O . ASN A 1 106 ? -12.093 -21.894 -0.639 1.00 90.31 106 ASN A O 1
ATOM 867 N N . VAL A 1 107 ? -10.720 -22.636 0.967 1.00 91.50 107 VAL A N 1
ATOM 868 C CA . VAL A 1 107 ? -10.866 -24.050 0.606 1.00 91.50 107 VAL A CA 1
ATOM 869 C C . VAL A 1 107 ? -11.717 -24.742 1.659 1.00 91.50 107 VAL A C 1
ATOM 871 O O . VAL A 1 107 ? -11.307 -24.926 2.812 1.00 91.50 107 VAL A O 1
ATOM 874 N N . GLY A 1 108 ? -12.930 -25.115 1.246 1.00 83.75 108 GLY A N 1
ATOM 875 C CA . GLY A 1 108 ? -13.857 -25.924 2.034 1.00 83.75 108 GLY A CA 1
ATOM 876 C C . GLY A 1 108 ? -14.213 -25.316 3.390 1.00 83.75 108 GLY A C 1
ATOM 877 O O . GLY A 1 108 ? -14.378 -26.067 4.350 1.00 83.75 108 GLY A O 1
ATOM 878 N N . ASN A 1 109 ? -14.265 -23.978 3.497 1.00 82.94 109 ASN A N 1
ATOM 879 C CA . ASN A 1 109 ? -14.510 -23.250 4.751 1.00 82.94 109 ASN A CA 1
ATOM 880 C C . ASN A 1 109 ? -13.571 -23.649 5.912 1.00 82.94 109 ASN A C 1
ATOM 882 O O . ASN A 1 109 ? -13.910 -23.473 7.083 1.00 82.94 109 ASN A O 1
ATOM 886 N N . ARG A 1 110 ? -12.392 -24.199 5.596 1.00 83.38 110 ARG A N 1
ATOM 887 C CA . ARG A 1 110 ? -11.427 -24.718 6.575 1.00 83.38 110 ARG A CA 1
ATOM 888 C C . ARG A 1 110 ? -10.064 -24.050 6.460 1.00 83.38 110 ARG A C 1
ATOM 890 O O . ARG A 1 110 ? -9.422 -23.820 7.481 1.00 83.38 110 ARG A O 1
ATOM 897 N N . LEU A 1 111 ? -9.631 -23.755 5.239 1.00 90.19 111 LEU A N 1
ATOM 898 C CA . LEU A 1 111 ? -8.380 -23.063 4.954 1.00 90.19 111 LEU A CA 1
ATOM 899 C C . LEU A 1 111 ? -8.695 -21.706 4.329 1.00 90.19 111 LEU A C 1
ATOM 901 O O . LEU A 1 111 ? -9.444 -21.633 3.358 1.00 90.19 111 LEU A O 1
ATOM 905 N N . PHE A 1 112 ? -8.120 -20.653 4.897 1.00 93.81 112 PHE A N 1
ATOM 906 C CA . PHE A 1 112 ? -8.313 -19.273 4.467 1.00 93.81 112 PHE A CA 1
ATOM 907 C C . PHE A 1 112 ? -6.952 -18.682 4.128 1.00 93.81 112 PHE A C 1
ATOM 909 O O . PHE A 1 112 ? -5.989 -18.897 4.870 1.00 93.81 112 PHE A O 1
ATOM 916 N N . PHE A 1 113 ? -6.875 -17.949 3.021 1.00 93.94 113 PHE A N 1
ATOM 917 C CA . PHE A 1 113 ? -5.634 -17.349 2.550 1.00 93.94 113 PHE A CA 1
ATOM 918 C C . PHE A 1 113 ? -5.625 -15.850 2.836 1.00 93.94 113 PHE A C 1
ATOM 920 O O . PHE A 1 113 ? -6.532 -15.110 2.457 1.00 93.94 113 PHE A O 1
ATOM 927 N N . ALA A 1 114 ? -4.570 -15.410 3.512 1.00 92.81 114 ALA A N 1
ATOM 928 C CA . ALA A 1 114 ? -4.295 -14.014 3.808 1.00 92.81 114 ALA A CA 1
ATOM 929 C C . ALA A 1 114 ? -2.845 -13.692 3.440 1.00 92.81 114 ALA A C 1
ATOM 931 O O . ALA A 1 114 ? -1.984 -14.572 3.426 1.00 92.81 114 ALA A O 1
ATOM 932 N N . GLY A 1 115 ? -2.574 -12.422 3.161 1.00 89.94 115 GLY A N 1
ATOM 933 C CA . GLY A 1 115 ? -1.276 -11.958 2.692 1.00 89.94 115 GLY A CA 1
ATOM 934 C C . GLY A 1 115 ? -1.414 -10.961 1.551 1.00 89.94 115 GLY A C 1
ATOM 935 O O . GLY A 1 115 ? -2.481 -10.800 0.957 1.00 89.94 115 GLY A O 1
ATOM 936 N N . GLU A 1 116 ? -0.320 -10.280 1.232 1.00 84.31 116 GLU A N 1
ATOM 937 C CA . GLU A 1 116 ? -0.295 -9.218 0.221 1.00 84.31 116 GLU A CA 1
ATOM 938 C C . GLU A 1 116 ? -0.703 -9.686 -1.186 1.00 84.31 116 GLU A C 1
ATOM 940 O O . GLU A 1 116 ? -1.242 -8.898 -1.955 1.00 84.31 116 GLU A O 1
ATOM 945 N N . ALA A 1 117 ? -0.542 -10.976 -1.498 1.00 86.38 117 ALA A N 1
ATOM 946 C CA . ALA A 1 117 ? -0.982 -11.590 -2.755 1.00 86.38 117 ALA A CA 1
ATOM 947 C C . ALA A 1 117 ? -2.491 -11.921 -2.805 1.00 86.38 117 ALA A C 1
ATOM 949 O O . ALA A 1 117 ? -2.989 -12.374 -3.826 1.00 86.38 117 ALA A O 1
ATOM 950 N N . THR A 1 118 ? -3.232 -11.690 -1.717 1.00 89.50 118 THR A N 1
ATOM 951 C CA . THR A 1 118 ? -4.684 -11.966 -1.596 1.00 89.50 118 THR A CA 1
ATOM 952 C C . THR A 1 118 ? -5.506 -10.676 -1.448 1.00 89.50 118 THR A C 1
ATOM 954 O O . THR A 1 118 ? -6.635 -10.666 -0.941 1.00 89.50 118 THR A O 1
ATOM 957 N N . SER A 1 119 ? -4.897 -9.538 -1.797 1.00 84.25 119 SER A N 1
ATOM 958 C CA . SER A 1 119 ? -5.489 -8.207 -1.700 1.00 84.25 119 SER A CA 1
ATOM 959 C C . SER A 1 119 ? -5.363 -7.477 -3.030 1.00 84.25 119 SER A C 1
ATOM 961 O O . SER A 1 119 ? -4.303 -6.954 -3.359 1.00 84.25 119 SER A O 1
ATOM 963 N N . ARG A 1 120 ? -6.478 -7.384 -3.761 1.00 81.25 120 ARG A N 1
ATOM 964 C CA . ARG A 1 120 ? -6.555 -6.660 -5.037 1.00 81.25 120 ARG A CA 1
ATOM 965 C C . ARG A 1 120 ? -6.288 -5.159 -4.896 1.00 81.25 120 ARG A C 1
ATOM 967 O O . ARG A 1 120 ? -5.700 -4.551 -5.778 1.00 81.25 120 ARG A O 1
ATOM 974 N N . GLN A 1 121 ? -6.738 -4.551 -3.795 1.00 74.81 121 GLN A N 1
ATOM 975 C CA . GLN A 1 121 ? -6.599 -3.105 -3.569 1.00 74.81 121 GLN A CA 1
ATOM 976 C C . GLN A 1 121 ? -5.171 -2.689 -3.208 1.00 74.81 121 GLN A C 1
ATOM 978 O O . GLN A 1 121 ? -4.776 -1.564 -3.493 1.00 74.81 121 GLN A O 1
ATOM 983 N N . TYR A 1 122 ? -4.415 -3.579 -2.560 1.00 78.12 122 TYR A N 1
ATOM 984 C CA . TYR A 1 122 ? -3.090 -3.267 -2.022 1.00 78.12 122 TYR A CA 1
ATOM 985 C C . TYR A 1 122 ? -2.119 -4.448 -2.211 1.00 78.12 122 TYR A C 1
ATOM 987 O O . TYR A 1 122 ? -1.661 -5.021 -1.213 1.00 78.12 122 TYR A O 1
ATOM 995 N N . PRO A 1 123 ? -1.831 -4.848 -3.461 1.00 78.44 123 PRO A N 1
ATOM 996 C CA . PRO A 1 123 ? -0.937 -5.964 -3.752 1.00 78.44 123 PRO A CA 1
ATOM 997 C C . PRO A 1 123 ? 0.501 -5.653 -3.321 1.00 78.44 123 PRO A C 1
ATOM 999 O O . PRO A 1 123 ? 0.913 -4.499 -3.353 1.00 78.44 123 PRO A O 1
ATOM 1002 N N . ALA A 1 124 ? 1.268 -6.672 -2.917 1.00 80.81 124 ALA A N 1
ATOM 1003 C CA . ALA A 1 124 ? 2.685 -6.539 -2.529 1.00 80.81 124 ALA A CA 1
ATOM 1004 C C . ALA A 1 124 ? 2.972 -5.455 -1.458 1.00 80.81 124 ALA A C 1
ATOM 1006 O O . ALA A 1 124 ? 4.031 -4.824 -1.445 1.00 80.81 124 ALA A O 1
ATOM 1007 N N . THR A 1 125 ? 2.003 -5.196 -0.573 1.00 79.81 125 THR A N 1
ATOM 1008 C CA . THR A 1 125 ? 2.162 -4.253 0.536 1.00 79.81 125 THR A CA 1
ATOM 1009 C C . THR A 1 125 ? 1.887 -4.900 1.888 1.00 79.81 125 THR A C 1
ATOM 1011 O O . THR A 1 125 ? 0.969 -5.708 2.062 1.00 79.81 125 THR A O 1
ATOM 1014 N N . MET A 1 126 ? 2.594 -4.401 2.905 1.00 78.75 126 MET A N 1
ATOM 1015 C CA . MET A 1 126 ? 2.339 -4.734 4.308 1.00 78.75 126 MET A CA 1
ATOM 1016 C C . MET A 1 126 ? 0.879 -4.455 4.718 1.00 78.75 126 MET A C 1
ATOM 1018 O O . MET A 1 126 ? 0.268 -5.259 5.423 1.00 78.75 126 MET A O 1
ATOM 1022 N N . HIS A 1 127 ? 0.292 -3.338 4.270 1.00 74.19 127 HIS A N 1
ATOM 1023 C CA . HIS A 1 127 ? -1.092 -2.998 4.612 1.00 74.19 127 HIS A CA 1
ATOM 1024 C C . HIS A 1 127 ? -2.096 -3.961 3.958 1.00 74.19 127 HIS A C 1
ATOM 1026 O O . HIS A 1 127 ? -3.056 -4.374 4.606 1.00 74.19 127 HIS A O 1
ATOM 1032 N N . GLY A 1 128 ? -1.843 -4.400 2.721 1.00 87.12 128 GLY A N 1
ATOM 1033 C CA . GLY A 1 128 ? -2.633 -5.440 2.061 1.00 87.12 128 GLY A CA 1
ATOM 1034 C C . GLY A 1 128 ? -2.598 -6.776 2.800 1.00 87.12 128 GLY A C 1
ATOM 1035 O O . GLY A 1 128 ? -3.643 -7.408 2.974 1.00 87.12 128 GLY A O 1
ATOM 1036 N N . ALA A 1 129 ? -1.430 -7.179 3.312 1.00 89.44 129 ALA A N 1
ATOM 1037 C CA . ALA A 1 129 ? -1.302 -8.361 4.165 1.00 89.44 129 ALA A CA 1
ATOM 1038 C C . ALA A 1 129 ? -2.096 -8.223 5.478 1.00 89.44 129 ALA A C 1
ATOM 1040 O O . ALA A 1 129 ? -2.794 -9.150 5.886 1.00 89.44 129 ALA A O 1
ATOM 1041 N N . PHE A 1 130 ? -2.052 -7.050 6.113 1.00 92.31 130 PHE A N 1
ATOM 1042 C CA . PHE A 1 130 ? -2.812 -6.779 7.334 1.00 92.31 130 PHE A CA 1
ATOM 1043 C C . PHE A 1 130 ? -4.332 -6.822 7.105 1.00 92.31 130 PHE A C 1
ATOM 1045 O O . PHE A 1 130 ? -5.055 -7.513 7.825 1.00 92.31 130 PHE A O 1
ATOM 1052 N N . MET A 1 131 ? -4.823 -6.123 6.078 1.00 89.25 131 MET A N 1
ATOM 1053 C CA . MET A 1 131 ? -6.256 -6.029 5.777 1.00 89.25 131 MET A CA 1
ATOM 1054 C C . MET A 1 131 ? -6.847 -7.373 5.333 1.00 89.25 131 MET A C 1
ATOM 1056 O O . MET A 1 131 ? -7.936 -7.743 5.777 1.00 89.25 131 MET A O 1
ATOM 1060 N N . SER A 1 132 ? -6.123 -8.139 4.509 1.00 93.75 132 SER A N 1
ATOM 1061 C CA . SER A 1 132 ? -6.524 -9.508 4.148 1.00 93.75 132 SER A CA 1
ATOM 1062 C C . SER A 1 132 ? -6.535 -10.447 5.358 1.00 93.75 132 SER A C 1
ATOM 1064 O O . SER A 1 132 ? -7.468 -11.233 5.508 1.00 93.75 132 SER A O 1
ATOM 1066 N N . GLY A 1 133 ? -5.575 -10.310 6.278 1.00 94.75 133 GLY A N 1
ATOM 1067 C CA . GLY A 1 133 ? -5.562 -11.048 7.542 1.00 94.75 133 GLY A CA 1
ATOM 1068 C C . GLY A 1 133 ? -6.793 -10.779 8.409 1.00 94.75 133 GLY A C 1
ATOM 1069 O O . GLY A 1 133 ? -7.428 -11.719 8.885 1.00 94.75 133 GLY A O 1
ATOM 1070 N N . LEU A 1 134 ? -7.183 -9.509 8.573 1.00 93.06 134 LEU A N 1
ATOM 1071 C CA . LEU A 1 134 ? -8.400 -9.142 9.309 1.00 93.06 134 LEU A CA 1
ATOM 1072 C C . LEU A 1 134 ? -9.669 -9.712 8.662 1.00 93.06 134 LEU A C 1
ATOM 1074 O O . LEU A 1 134 ? -10.563 -10.192 9.363 1.00 93.06 134 LEU A O 1
ATOM 1078 N N . ARG A 1 135 ? -9.740 -9.677 7.329 1.00 92.88 135 ARG A N 1
ATOM 1079 C CA . ARG A 1 135 ? -10.858 -10.221 6.552 1.00 92.88 135 ARG A CA 1
ATOM 1080 C C . ARG A 1 135 ? -11.031 -11.720 6.798 1.00 92.88 135 ARG A C 1
ATOM 1082 O O . ARG A 1 135 ? -12.131 -12.147 7.144 1.00 92.88 135 ARG A O 1
ATOM 1089 N N . GLU A 1 136 ? -9.962 -12.505 6.682 1.00 93.06 136 GLU A N 1
ATOM 1090 C CA . GLU A 1 136 ? -10.036 -13.956 6.888 1.00 93.06 136 GLU A CA 1
ATOM 1091 C C . GLU A 1 136 ? -10.253 -14.331 8.356 1.00 93.06 136 GLU A C 1
ATOM 1093 O O . GLU A 1 136 ? -11.037 -15.233 8.649 1.00 93.06 136 GLU A O 1
ATOM 1098 N N . ALA A 1 137 ? -9.667 -13.582 9.296 1.00 91.25 137 ALA A N 1
ATOM 1099 C CA . ALA A 1 137 ? -9.952 -13.748 10.721 1.00 91.25 137 ALA A CA 1
ATOM 1100 C C . ALA A 1 137 ? -11.447 -13.555 11.030 1.00 91.25 137 ALA A C 1
ATOM 1102 O O . ALA A 1 137 ? -12.024 -14.317 11.807 1.00 91.25 137 ALA A O 1
ATOM 1103 N N . SER A 1 138 ? -12.094 -12.577 10.384 1.00 89.38 138 SER A N 1
ATOM 1104 C CA . SER A 1 138 ? -13.539 -12.364 10.503 1.00 89.38 138 SER A CA 1
ATOM 1105 C C . SER A 1 138 ? -14.346 -13.551 9.961 1.00 89.38 138 SER A C 1
ATOM 1107 O O . SER A 1 138 ? -15.263 -14.019 10.636 1.00 89.38 138 SER A O 1
ATOM 1109 N N . ARG A 1 139 ? -13.981 -14.101 8.791 1.00 87.88 139 ARG A N 1
ATOM 1110 C CA . ARG A 1 139 ? -14.661 -15.278 8.208 1.00 87.88 139 ARG A CA 1
ATOM 1111 C C . ARG A 1 139 ? -14.522 -16.519 9.087 1.00 87.88 139 ARG A C 1
ATOM 1113 O O . ARG A 1 139 ? -15.511 -17.205 9.335 1.00 87.88 139 ARG A O 1
ATOM 1120 N N . ILE A 1 140 ? -13.318 -16.778 9.601 1.00 88.19 140 ILE A N 1
ATOM 1121 C CA . ILE A 1 140 ? -13.052 -17.888 10.528 1.00 88.19 140 ILE A CA 1
ATOM 1122 C C . ILE A 1 140 ? -13.918 -17.748 11.784 1.00 88.19 140 ILE A C 1
ATOM 1124 O O . ILE A 1 140 ? -14.547 -18.716 12.213 1.00 88.19 140 ILE A O 1
ATOM 1128 N N . TYR A 1 141 ? -13.981 -16.538 12.350 1.00 86.25 141 TYR A N 1
ATOM 1129 C CA . TYR A 1 141 ? -14.783 -16.252 13.538 1.00 86.25 141 TYR A CA 1
ATOM 1130 C C . TYR A 1 141 ? -16.280 -16.517 13.314 1.00 86.25 141 TYR A C 1
ATOM 1132 O O . TYR A 1 141 ? -16.949 -17.063 14.188 1.00 86.25 141 TYR A O 1
ATOM 1140 N N . GLN A 1 142 ? -16.807 -16.168 12.139 1.00 83.88 142 GLN A N 1
ATOM 1141 C CA . GLN A 1 142 ? -18.217 -16.379 11.795 1.00 83.88 142 GLN A CA 1
ATOM 1142 C C . GLN A 1 142 ? -18.568 -17.858 11.570 1.00 83.88 142 GLN A C 1
ATOM 1144 O O . GLN A 1 142 ? -19.667 -18.282 11.922 1.00 83.88 142 GLN A O 1
ATOM 1149 N N . LEU A 1 143 ? -17.649 -18.647 11.003 1.00 79.38 143 LEU A N 1
ATOM 1150 C CA . LEU A 1 143 ? -17.880 -20.060 10.674 1.00 79.38 143 LEU A CA 1
ATOM 1151 C C . LEU A 1 143 ? -17.770 -20.999 11.880 1.00 79.38 143 LEU A C 1
ATOM 1153 O O . LEU A 1 143 ? -18.333 -22.090 11.860 1.00 79.38 143 LEU A O 1
ATOM 1157 N N . ASN A 1 144 ? -17.084 -20.574 12.939 1.00 65.12 144 ASN A N 1
ATOM 1158 C CA . ASN A 1 144 ? -17.025 -21.287 14.207 1.00 65.12 144 ASN A CA 1
ATOM 1159 C C . ASN A 1 144 ? -17.319 -20.327 15.365 1.00 65.12 144 ASN A C 1
ATOM 1161 O O . ASN A 1 144 ? -16.383 -19.845 16.008 1.00 65.12 144 ASN A O 1
ATOM 1165 N N . PRO A 1 145 ? -18.596 -20.126 15.745 1.00 55.59 145 PRO A N 1
ATOM 1166 C CA . PRO A 1 145 ? -18.944 -19.571 17.048 1.00 55.59 145 PRO A CA 1
ATOM 1167 C C . PRO A 1 145 ? -18.678 -20.615 18.151 1.00 55.59 145 PRO A C 1
ATOM 1169 O O . PRO A 1 145 ? -19.524 -20.893 18.998 1.00 55.59 145 PRO A O 1
ATOM 1172 N N . VAL A 1 146 ? -17.505 -21.254 18.141 1.00 49.19 146 VAL A N 1
ATOM 1173 C CA . VAL A 1 146 ? -17.093 -22.145 19.218 1.00 49.19 146 VAL A CA 1
ATOM 1174 C C . VAL A 1 146 ? -16.688 -21.263 20.387 1.00 49.19 146 VAL A C 1
ATOM 1176 O O . VAL A 1 146 ? -15.759 -20.459 20.310 1.00 49.19 146 VAL A O 1
ATOM 1179 N N . GLN A 1 147 ? -17.416 -21.443 21.485 1.00 47.09 147 GLN A N 1
ATOM 1180 C CA . GLN A 1 147 ? -17.121 -20.939 22.819 1.00 47.09 147 GLN A CA 1
ATOM 1181 C C . GLN A 1 147 ? -15.789 -21.521 23.328 1.00 47.09 147 GLN A C 1
ATOM 1183 O O . GLN A 1 147 ? -15.772 -22.318 24.260 1.00 47.09 147 GLN A O 1
ATOM 1188 N N . GLN A 1 148 ? -14.651 -21.157 22.738 1.00 43.12 148 GLN A N 1
ATOM 1189 C CA . GLN A 1 148 ? -13.374 -21.373 23.404 1.00 43.12 148 GLN A CA 1
ATOM 1190 C C . GLN A 1 148 ? -13.138 -20.231 24.397 1.00 43.12 148 GLN A C 1
ATOM 1192 O O . GLN A 1 148 ? -13.213 -19.053 24.027 1.00 43.12 148 GLN A O 1
ATOM 1197 N N . PRO A 1 149 ? -12.838 -20.537 25.670 1.00 41.38 149 PRO A N 1
ATOM 1198 C CA . PRO A 1 149 ? -12.240 -19.560 26.546 1.00 41.38 149 PRO A CA 1
ATOM 1199 C C . PRO A 1 149 ? -10.836 -19.301 26.002 1.00 41.38 149 PRO A C 1
ATOM 1201 O O . PRO A 1 149 ? -9.893 -20.023 26.314 1.00 41.38 149 PRO A O 1
ATOM 1204 N N . CYS A 1 150 ? -10.677 -18.231 25.219 1.00 35.34 150 CYS A N 1
ATOM 1205 C CA . CYS A 1 150 ? -9.399 -17.529 25.208 1.00 35.34 150 CYS A CA 1
ATOM 1206 C C . CYS A 1 150 ? -8.943 -17.386 26.671 1.00 35.34 150 CYS A C 1
ATOM 1208 O O . CYS A 1 150 ? -9.808 -17.186 27.538 1.00 35.34 150 CYS A O 1
ATOM 1210 N N . PRO A 1 151 ? -7.638 -17.401 26.986 1.00 40.53 151 PRO A N 1
ATOM 1211 C CA . PRO A 1 151 ? -7.171 -16.705 28.173 1.00 40.53 151 PRO A CA 1
ATOM 1212 C C . PRO A 1 151 ? -7.689 -15.270 28.051 1.00 40.53 151 PRO A C 1
ATOM 1214 O O . PRO A 1 151 ? -7.182 -14.438 27.300 1.00 40.53 151 PRO A O 1
ATOM 1217 N N . LYS A 1 152 ? -8.829 -15.030 28.698 1.00 41.25 152 LYS A N 1
ATOM 1218 C CA . LYS A 1 152 ? -9.547 -13.776 28.674 1.00 41.25 152 LYS A CA 1
ATOM 1219 C C . LYS A 1 152 ? -8.633 -12.781 29.369 1.00 41.25 152 LYS A C 1
ATOM 1221 O O . LYS A 1 152 ? -8.668 -12.666 30.586 1.00 41.25 152 LYS A O 1
ATOM 1226 N N . LYS A 1 153 ? -7.923 -11.958 28.607 1.00 42.88 153 LYS A N 1
ATOM 1227 C CA . LYS A 1 153 ? -8.050 -10.533 28.899 1.00 42.88 153 LYS A CA 1
ATOM 1228 C C . LYS A 1 153 ? -9.381 -10.117 28.285 1.00 42.88 153 LYS A C 1
ATOM 1230 O O . LYS A 1 153 ? -9.485 -9.829 27.099 1.00 42.88 153 LYS A O 1
ATOM 1235 N N . SER A 1 154 ? -10.444 -10.273 29.074 1.00 40.50 154 SER A N 1
ATOM 1236 C CA . SER A 1 154 ? -11.819 -9.975 28.683 1.00 40.50 154 SER A CA 1
ATOM 1237 C C . SER A 1 154 ? -11.938 -8.495 28.332 1.00 40.50 154 SER A C 1
ATOM 1239 O O . SER A 1 154 ? -12.003 -7.660 29.231 1.00 40.50 154 SER A O 1
ATOM 1241 N N . LEU A 1 155 ? -11.970 -8.161 27.044 1.00 48.84 155 LEU A N 1
ATOM 1242 C CA . LEU A 1 155 ? -12.062 -6.764 26.616 1.00 48.84 155 LEU A CA 1
ATOM 1243 C C . LEU A 1 155 ? -13.389 -6.396 25.943 1.00 48.84 155 LEU A C 1
ATOM 1245 O O . LEU A 1 155 ? -13.706 -5.222 25.912 1.00 48.84 155 LEU A O 1
ATOM 1249 N N . SER A 1 156 ? -14.246 -7.324 25.502 1.00 51.00 156 SER A N 1
ATOM 1250 C CA . SER A 1 156 ? -15.473 -6.926 24.776 1.00 51.00 156 SER A CA 1
ATOM 1251 C C . SER A 1 156 ? -16.725 -6.709 25.642 1.00 51.00 156 SER A C 1
ATOM 1253 O O . SER A 1 156 ? -17.541 -5.855 25.309 1.00 51.00 156 SER A O 1
ATOM 1255 N N . LYS A 1 157 ? -16.892 -7.408 26.778 1.00 49.00 157 LYS A N 1
ATOM 1256 C CA . LYS A 1 157 ? -18.080 -7.224 27.648 1.00 49.00 157 LYS A CA 1
ATOM 1257 C C . LYS A 1 157 ? -18.005 -5.973 28.533 1.00 49.00 157 LYS A C 1
ATOM 1259 O O . LYS A 1 157 ? -19.029 -5.340 28.767 1.00 49.00 157 LYS A O 1
ATOM 1264 N N . ASN A 1 158 ? -16.804 -5.591 28.973 1.00 50.06 158 ASN A N 1
ATOM 1265 C CA . ASN A 1 158 ? -16.607 -4.402 29.808 1.00 50.06 158 ASN A CA 1
ATOM 1266 C C . ASN A 1 158 ? -16.716 -3.101 29.005 1.00 50.06 158 ASN A C 1
ATOM 1268 O O . ASN A 1 158 ? -17.182 -2.112 29.547 1.00 50.06 158 ASN A O 1
ATOM 1272 N N . ILE A 1 159 ? -16.369 -3.092 27.712 1.00 54.25 159 ILE A N 1
ATOM 1273 C CA . ILE A 1 159 ? -16.409 -1.868 26.895 1.00 54.25 159 ILE A CA 1
ATOM 1274 C C . ILE A 1 159 ? -17.838 -1.328 26.751 1.00 54.25 159 ILE A C 1
ATOM 1276 O O . ILE A 1 159 ? -18.071 -0.150 26.995 1.00 54.25 159 ILE A O 1
ATOM 1280 N N . ALA A 1 160 ? -18.820 -2.175 26.424 1.00 57.84 160 ALA A N 1
ATOM 1281 C CA . ALA A 1 160 ? -20.211 -1.731 26.284 1.00 57.84 160 ALA A CA 1
ATOM 1282 C C . ALA A 1 160 ? -20.818 -1.260 27.620 1.00 57.84 160 ALA A C 1
ATOM 1284 O O . ALA A 1 160 ? -21.532 -0.258 27.660 1.00 57.84 160 ALA A O 1
ATOM 1285 N N . HIS A 1 161 ? -20.499 -1.949 28.720 1.00 65.00 161 HIS A N 1
ATOM 1286 C CA . HIS A 1 161 ? -20.940 -1.567 30.062 1.00 65.00 161 HIS A CA 1
ATOM 1287 C C . HIS A 1 161 ? -20.296 -0.249 30.519 1.00 65.00 161 HIS A C 1
ATOM 1289 O O . HIS A 1 161 ? -20.995 0.671 30.943 1.00 65.00 161 HIS A O 1
ATOM 1295 N N . ASN A 1 162 ? -18.979 -0.120 30.349 1.00 63.19 162 ASN A N 1
ATOM 1296 C CA . ASN A 1 162 ? -18.223 1.066 30.735 1.00 63.19 162 ASN A CA 1
ATOM 1297 C C . ASN A 1 162 ? -18.540 2.273 29.848 1.00 63.19 162 ASN A C 1
ATOM 1299 O O . ASN A 1 162 ? -18.526 3.389 30.350 1.00 63.19 162 ASN A O 1
AT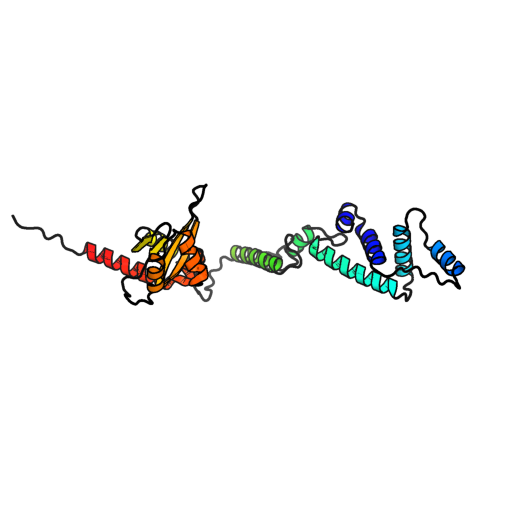OM 1303 N N . ASN A 1 163 ? -18.901 2.073 28.575 1.00 72.25 163 ASN A N 1
ATOM 1304 C CA . ASN A 1 163 ? -19.441 3.137 27.723 1.00 72.25 163 ASN A CA 1
ATOM 1305 C C . ASN A 1 163 ? -20.701 3.748 28.347 1.00 72.25 163 ASN A C 1
ATOM 1307 O O . ASN A 1 163 ? -20.787 4.963 28.509 1.00 72.25 163 ASN A O 1
ATOM 1311 N N . GLY A 1 164 ? -21.662 2.909 28.751 1.00 76.50 164 GLY A N 1
ATOM 1312 C CA . GLY A 1 164 ? -22.881 3.372 29.417 1.00 76.50 164 GLY A CA 1
ATOM 1313 C C . GLY A 1 164 ? -22.603 4.065 30.756 1.00 76.50 164 GLY A C 1
ATOM 1314 O O . GLY A 1 164 ? -23.229 5.078 31.070 1.00 76.50 164 GLY A O 1
ATOM 1315 N N . ILE A 1 165 ? -21.639 3.560 31.532 1.00 79.94 165 ILE A N 1
ATOM 1316 C CA . ILE A 1 165 ? -21.202 4.192 32.786 1.00 79.94 165 ILE A CA 1
ATOM 1317 C C . ILE A 1 165 ? -20.587 5.562 32.509 1.00 79.94 165 ILE A C 1
ATOM 1319 O O . ILE A 1 165 ? -21.005 6.539 33.121 1.00 79.94 165 ILE A O 1
ATOM 1323 N N . LEU A 1 166 ? -19.645 5.658 31.572 1.00 83.94 166 LEU A N 1
ATOM 1324 C CA . LEU A 1 166 ? -18.924 6.891 31.275 1.00 83.94 166 LEU A CA 1
ATOM 1325 C C . LEU A 1 166 ? -19.870 8.003 30.807 1.00 83.94 166 LEU A C 1
ATOM 1327 O O . LEU A 1 166 ? -19.792 9.122 31.310 1.00 83.94 166 LEU A O 1
ATOM 1331 N N . VAL A 1 167 ? -20.823 7.675 29.926 1.00 82.06 167 VAL A N 1
ATOM 1332 C CA . VAL A 1 167 ? -21.880 8.609 29.503 1.00 82.06 167 VAL A CA 1
ATOM 1333 C C . VAL A 1 167 ? -22.676 9.113 30.709 1.00 82.06 167 VAL A C 1
ATOM 1335 O O . VAL A 1 167 ? -22.956 10.303 30.808 1.00 82.06 167 VAL A O 1
ATOM 1338 N N . ASN A 1 168 ? -23.015 8.238 31.660 1.00 83.19 168 ASN A N 1
ATOM 1339 C CA . ASN A 1 168 ? -23.717 8.649 32.877 1.00 83.19 168 ASN A CA 1
ATOM 1340 C C . ASN A 1 168 ? -22.846 9.493 33.817 1.00 83.19 168 ASN A C 1
ATOM 1342 O O . ASN A 1 168 ? -23.371 10.403 34.457 1.00 83.19 168 ASN A O 1
ATOM 1346 N N . LEU A 1 169 ? -21.540 9.234 33.901 1.00 86.19 169 LEU A N 1
ATOM 1347 C CA . LEU A 1 169 ? -20.635 10.042 34.716 1.00 86.19 169 LEU A CA 1
ATOM 1348 C C . LEU A 1 169 ? -20.524 11.476 34.171 1.00 86.19 169 LEU A C 1
ATOM 1350 O O . LEU A 1 169 ? -20.626 12.431 34.944 1.00 86.19 169 LEU A O 1
ATOM 1354 N N . PHE A 1 170 ? -20.422 11.640 32.849 1.00 88.12 170 PHE A N 1
ATOM 1355 C CA . PHE A 1 170 ? -20.360 12.958 32.205 1.00 88.12 170 PHE A CA 1
ATOM 1356 C C . PHE A 1 170 ? -21.703 13.700 32.147 1.00 88.12 170 PHE A C 1
ATOM 1358 O O . PHE A 1 170 ? -21.723 14.847 31.722 1.00 88.12 170 PHE A O 1
ATOM 1365 N N . LYS A 1 171 ? -22.818 13.116 32.616 1.00 85.12 171 LYS A N 1
ATOM 1366 C CA . LYS A 1 171 ? -24.054 13.886 32.879 1.00 85.12 171 LYS A CA 1
ATOM 1367 C C . LYS A 1 171 ? -23.920 14.823 34.080 1.00 85.12 171 LYS A C 1
ATOM 1369 O O . LYS A 1 171 ? -24.707 15.750 34.218 1.00 85.12 171 LYS A O 1
ATOM 1374 N N . ARG A 1 172 ? -22.991 14.527 34.994 1.00 81.88 172 ARG A N 1
ATOM 1375 C CA . ARG A 1 172 ? -22.696 15.328 36.191 1.00 81.88 172 ARG A CA 1
ATOM 1376 C C . ARG A 1 172 ? -21.180 15.412 36.369 1.00 81.88 172 ARG A C 1
ATOM 1378 O O . ARG A 1 172 ? -20.644 14.716 37.233 1.00 81.88 172 ARG A O 1
ATOM 1385 N N . PRO A 1 173 ? -20.456 16.142 35.515 1.00 88.44 173 PRO A N 1
ATOM 1386 C CA . PRO A 1 173 ? -19.018 16.315 35.687 1.00 88.44 173 PRO A CA 1
ATOM 1387 C C . PRO A 1 173 ? -18.706 17.086 36.976 1.00 88.44 173 PRO A C 1
ATOM 1389 O O . PRO A 1 173 ? -19.564 17.759 37.543 1.00 88.44 173 PRO A O 1
ATOM 1392 N N . ASN A 1 174 ? -17.480 16.929 37.467 1.00 88.25 174 ASN A N 1
ATOM 1393 C CA . ASN A 1 174 ? -16.982 17.647 38.639 1.00 88.25 174 ASN A CA 1
ATOM 1394 C C . ASN A 1 174 ? -16.680 19.114 38.308 1.00 88.25 174 ASN A C 1
ATOM 1396 O O . ASN A 1 174 ? -16.843 19.979 39.162 1.00 88.25 174 ASN A O 1
ATOM 1400 N N . LEU A 1 175 ? -16.255 19.377 37.073 1.00 88.06 175 LEU A N 1
ATOM 1401 C CA . LEU A 1 175 ? -15.895 20.699 36.583 1.00 88.06 175 LEU A CA 1
ATOM 1402 C C . LEU A 1 175 ? -16.174 20.784 35.081 1.00 88.06 175 LEU A C 1
ATOM 1404 O O . LEU A 1 175 ? -15.921 19.824 34.349 1.00 88.06 175 LEU A O 1
ATOM 1408 N N . GLU A 1 176 ? -16.657 21.937 34.626 1.00 89.81 176 GLU A N 1
ATOM 1409 C CA . GLU A 1 176 ? -16.818 22.269 33.209 1.00 89.81 176 GLU A CA 1
ATOM 1410 C C . GLU A 1 176 ? -16.170 23.623 32.924 1.00 89.81 176 GLU A C 1
ATOM 1412 O O . GLU A 1 176 ? -16.400 24.595 33.644 1.00 89.81 176 GLU A O 1
ATOM 1417 N N . ILE A 1 177 ? -15.349 23.684 31.875 1.00 87.38 177 ILE A N 1
ATOM 1418 C CA . ILE A 1 177 ? -14.681 24.905 31.414 1.00 87.38 177 ILE A CA 1
ATOM 1419 C C . ILE A 1 177 ? -14.763 24.929 29.892 1.00 87.38 177 ILE A C 1
ATOM 1421 O O . ILE A 1 177 ? -14.081 24.156 29.223 1.00 87.38 177 ILE A O 1
ATOM 1425 N N . GLY A 1 178 ? -15.578 25.824 29.333 1.00 85.88 178 GLY A N 1
ATOM 1426 C CA . GLY A 1 178 ? -15.809 25.858 27.885 1.00 85.88 178 GLY A CA 1
ATOM 1427 C C . GLY A 1 178 ? -16.329 24.509 27.383 1.00 85.88 178 GLY A C 1
ATOM 1428 O O . GLY A 1 178 ? -17.257 23.949 27.960 1.00 85.88 178 GLY A O 1
ATOM 1429 N N . ASN A 1 179 ? -15.703 23.961 26.343 1.00 90.06 179 ASN A N 1
ATOM 1430 C CA . ASN A 1 179 ? -16.041 22.637 25.814 1.00 90.06 179 ASN A CA 1
ATOM 1431 C C . ASN A 1 179 ? -15.358 21.463 26.544 1.00 90.06 179 ASN A C 1
ATOM 1433 O O . ASN A 1 179 ? -15.434 20.320 26.077 1.00 90.06 179 ASN A O 1
ATOM 1437 N N . PHE A 1 180 ? -14.684 21.722 27.668 1.00 91.75 180 PHE A N 1
ATOM 1438 C CA . PHE A 1 180 ? -14.046 20.704 28.495 1.00 91.75 180 PHE A CA 1
ATOM 1439 C C . PHE A 1 180 ? -14.923 20.322 29.686 1.00 91.75 180 PHE A C 1
ATOM 1441 O O . PHE A 1 180 ? -15.432 21.185 30.397 1.00 91.75 180 PHE A O 1
ATOM 1448 N N . ALA A 1 181 ? -15.036 19.023 29.946 1.00 92.06 181 ALA A N 1
ATOM 1449 C CA . ALA A 1 181 ? -15.684 18.470 31.128 1.00 92.06 181 ALA A CA 1
ATOM 1450 C C . ALA A 1 181 ? -14.738 17.494 31.829 1.00 92.06 181 ALA A C 1
ATOM 1452 O O . ALA A 1 181 ? -14.078 16.686 31.172 1.00 92.06 181 ALA A O 1
ATOM 1453 N N . PHE A 1 182 ? -14.702 17.532 33.157 1.00 91.56 182 PHE A N 1
ATOM 1454 C CA . PHE A 1 182 ? -13.780 16.739 33.965 1.00 91.56 182 PHE A CA 1
ATOM 1455 C C . PHE A 1 182 ? -14.526 15.862 34.960 1.00 91.56 182 PHE A C 1
ATOM 1457 O O . PHE A 1 182 ? -15.527 16.264 35.559 1.00 91.56 182 PHE A O 1
ATOM 1464 N N . ILE A 1 183 ? -14.018 14.652 35.152 1.00 90.88 183 ILE A N 1
ATOM 1465 C CA . ILE A 1 183 ? -14.461 13.729 36.187 1.00 90.88 183 ILE A CA 1
ATOM 1466 C C . ILE A 1 183 ? -13.252 13.354 37.034 1.00 90.88 183 ILE A C 1
ATOM 1468 O O . ILE A 1 183 ? -12.254 12.861 36.508 1.00 90.88 183 ILE A O 1
ATOM 1472 N N . CYS A 1 184 ? -13.389 13.531 38.342 1.00 86.69 184 CYS A N 1
ATOM 1473 C CA . CYS A 1 184 ? -12.345 13.266 39.324 1.00 86.69 184 CYS A CA 1
ATOM 1474 C C . CYS A 1 184 ? -12.851 12.258 40.358 1.00 86.69 184 CYS A C 1
ATOM 1476 O O . CYS A 1 184 ? -14.052 12.210 40.647 1.00 86.69 184 CYS A O 1
ATOM 1478 N N . ASP A 1 185 ? -11.945 11.452 40.906 1.00 74.38 185 ASP A N 1
ATOM 1479 C CA . ASP A 1 185 ? -12.264 10.554 42.015 1.00 74.38 185 ASP A CA 1
ATOM 1480 C C . ASP A 1 185 ? -12.288 11.338 43.335 1.00 74.38 185 ASP A C 1
ATOM 1482 O O . ASP A 1 185 ? -11.260 11.894 43.711 1.00 74.38 185 ASP A O 1
ATOM 1486 N N . PRO A 1 186 ? -13.424 11.406 44.054 1.00 63.38 186 PRO A N 1
ATOM 1487 C CA . PRO A 1 186 ? -13.514 12.156 45.307 1.00 63.38 186 PRO A CA 1
ATOM 1488 C C . PRO A 1 186 ? -12.781 11.488 46.483 1.00 63.38 186 PRO A C 1
ATOM 1490 O O . PRO A 1 186 ? -12.701 12.081 47.554 1.00 63.38 186 PRO A O 1
ATOM 1493 N N . LEU A 1 187 ? -12.292 10.250 46.331 1.00 58.56 187 LEU A N 1
ATOM 1494 C CA . LEU A 1 187 ? -11.631 9.509 47.413 1.00 58.56 187 LEU A CA 1
ATOM 1495 C C . LEU A 1 187 ? -10.124 9.780 47.525 1.00 58.56 187 LEU A C 1
ATOM 1497 O O . LEU A 1 187 ? -9.508 9.348 48.500 1.00 58.56 187 LEU A O 1
ATOM 1501 N N . GLN A 1 188 ? -9.525 10.468 46.551 1.00 60.28 188 GLN A N 1
ATOM 1502 C CA . GLN A 1 188 ? -8.104 10.805 46.554 1.00 60.28 188 GLN A CA 1
ATOM 1503 C C . GLN A 1 188 ? -7.930 12.310 46.339 1.00 60.28 188 GLN A C 1
ATOM 1505 O O . GLN A 1 188 ? -8.097 12.810 45.233 1.00 60.28 188 GLN A O 1
ATOM 1510 N N . ASP A 1 189 ? -7.586 13.021 47.414 1.00 59.94 189 ASP A N 1
ATOM 1511 C CA . ASP A 1 189 ? -7.305 14.468 47.415 1.00 59.94 189 ASP A CA 1
ATOM 1512 C C . ASP A 1 189 ? -5.802 14.756 47.211 1.00 59.94 189 ASP A C 1
ATOM 1514 O O . ASP A 1 189 ? -5.262 15.771 47.639 1.00 59.94 189 ASP A O 1
ATOM 1518 N N . ASP A 1 190 ? -5.083 13.800 46.613 1.00 71.62 190 ASP A N 1
ATOM 1519 C CA . ASP A 1 190 ? -3.660 13.942 46.313 1.00 71.62 190 ASP A CA 1
ATOM 1520 C C . ASP A 1 190 ? -3.487 14.677 44.977 1.00 71.62 190 ASP A C 1
ATOM 1522 O O . ASP A 1 190 ? -4.196 14.384 44.009 1.00 71.62 190 ASP A O 1
ATOM 1526 N N . SER A 1 191 ? -2.517 15.588 44.880 1.00 69.19 191 SER A N 1
ATOM 1527 C CA . SER A 1 191 ? -2.237 16.377 43.669 1.00 69.19 191 SER A CA 1
ATOM 1528 C C . SER A 1 191 ? -1.905 15.502 42.447 1.00 69.19 191 SER A C 1
ATOM 1530 O O . SER A 1 191 ? -2.057 15.935 41.303 1.00 69.19 191 SER A O 1
ATOM 1532 N N . GLN A 1 192 ? -1.502 14.247 42.677 1.00 74.88 192 GLN A N 1
ATOM 1533 C CA . GLN A 1 192 ? -1.207 13.246 41.643 1.00 74.88 192 GLN A CA 1
ATOM 1534 C C . GLN A 1 192 ? -2.397 12.345 41.271 1.00 74.88 192 GLN A C 1
ATOM 1536 O O . GLN A 1 192 ? -2.262 11.447 40.431 1.00 74.88 192 GLN A O 1
ATOM 1541 N N . SER A 1 193 ? -3.570 12.569 41.863 1.00 83.94 193 SER A N 1
ATOM 1542 C CA . SER A 1 193 ? -4.773 11.788 41.568 1.00 83.94 193 SER A CA 1
ATOM 1543 C C . SER A 1 193 ? -5.209 11.995 40.124 1.00 83.94 193 SER A C 1
ATOM 1545 O O . SER A 1 193 ? -5.100 13.088 39.565 1.00 83.94 193 SER A O 1
ATOM 1547 N N . LYS A 1 194 ? -5.692 10.923 39.494 1.00 86.69 194 LYS A N 1
ATOM 1548 C CA . LYS A 1 194 ? -6.042 10.928 38.072 1.00 86.69 194 LYS A CA 1
ATOM 1549 C C . LYS A 1 194 ? -7.470 11.422 37.863 1.00 86.69 194 LYS A C 1
ATOM 1551 O O . LYS A 1 194 ? -8.404 10.944 38.501 1.00 86.69 194 LYS A O 1
ATOM 1556 N N . ALA A 1 195 ? -7.634 12.296 36.884 1.00 89.62 195 ALA A N 1
ATOM 1557 C CA . ALA A 1 195 ? -8.902 12.774 36.370 1.00 89.62 195 ALA A CA 1
ATOM 1558 C C . ALA A 1 195 ? -9.072 12.372 34.901 1.00 89.62 195 ALA A C 1
ATOM 1560 O O . ALA A 1 195 ? -8.102 12.180 34.159 1.00 89.62 195 ALA A O 1
ATOM 1561 N N . ILE A 1 196 ? -10.326 12.251 34.475 1.00 92.75 196 ILE A N 1
ATOM 1562 C CA . ILE A 1 196 ? -10.690 12.046 33.075 1.00 92.75 196 ILE A CA 1
ATOM 1563 C C . ILE A 1 196 ? -11.243 13.358 32.545 1.00 92.75 196 ILE A C 1
ATOM 1565 O O . ILE A 1 196 ? -12.257 13.850 33.036 1.00 92.75 196 ILE A O 1
ATOM 1569 N N . MET A 1 197 ? -10.608 13.885 31.506 1.00 93.44 197 MET A N 1
ATOM 1570 C CA . MET A 1 197 ? -11.106 15.028 30.751 1.00 93.44 197 MET A CA 1
ATOM 1571 C C . MET A 1 197 ? -11.770 14.546 29.469 1.00 93.44 197 MET A C 1
ATOM 1573 O O . MET A 1 197 ? -11.236 13.693 28.757 1.00 93.44 197 MET A O 1
ATOM 1577 N N . LYS A 1 198 ? -12.908 15.154 29.156 1.00 93.31 198 LYS A N 1
ATOM 1578 C CA . LYS A 1 198 ? -13.594 15.096 27.871 1.00 93.31 198 LYS A CA 1
ATOM 1579 C C . LYS A 1 198 ? -13.551 16.473 27.223 1.00 93.31 198 LYS A C 1
ATOM 1581 O O . LYS A 1 198 ? -13.804 17.463 27.898 1.00 93.31 198 LYS A O 1
ATOM 1586 N N . PHE A 1 199 ? -13.290 16.525 25.924 1.00 92.50 199 PHE A N 1
ATOM 1587 C CA . PHE A 1 199 ? -13.453 17.720 25.104 1.00 92.50 199 PHE A CA 1
ATOM 1588 C C . PHE A 1 199 ? -14.440 17.444 23.972 1.00 92.50 199 PHE A C 1
ATOM 1590 O O . PHE A 1 199 ? -14.325 16.428 23.279 1.00 92.50 199 PHE A O 1
ATOM 1597 N N . THR A 1 200 ? -15.403 18.346 23.799 1.00 89.75 200 THR A N 1
ATOM 1598 C CA . THR A 1 200 ? -16.462 18.229 22.791 1.00 89.75 200 THR A CA 1
ATOM 1599 C C . THR A 1 200 ? -16.203 19.203 21.646 1.00 89.75 200 THR A C 1
ATOM 1601 O O . THR A 1 200 ? -16.222 20.413 21.839 1.00 89.75 200 THR A O 1
ATOM 1604 N N . PHE A 1 201 ? -15.999 18.694 20.433 1.00 85.50 201 PHE A N 1
ATOM 1605 C CA . PHE A 1 201 ? -15.918 19.536 19.242 1.00 85.50 201 PHE A CA 1
ATOM 1606 C C . PHE A 1 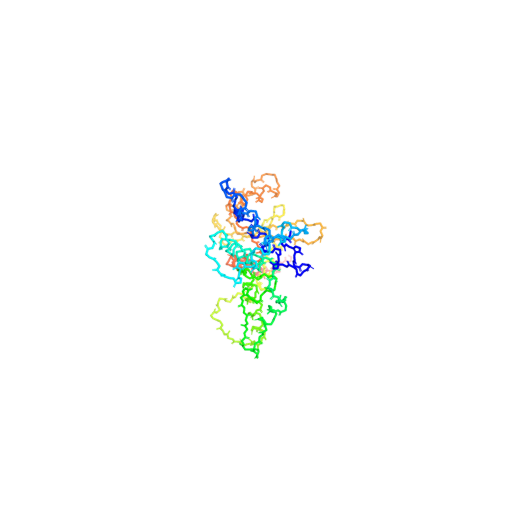201 ? -17.325 19.941 18.787 1.00 85.50 201 PHE A C 1
ATOM 1608 O O . PHE A 1 201 ? -18.170 19.077 18.532 1.00 85.50 201 PHE A O 1
ATOM 1615 N N 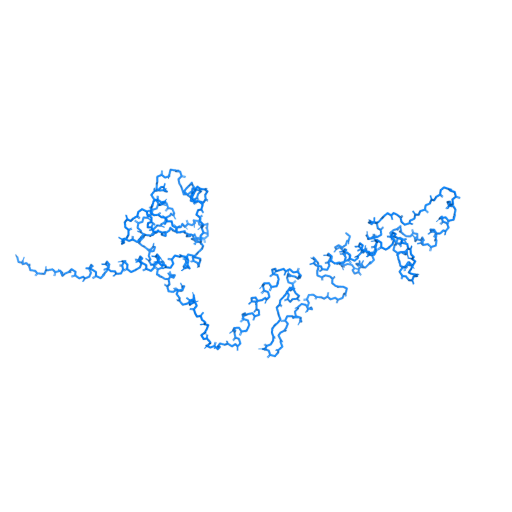. GLY A 1 202 ? -17.561 21.246 18.630 1.00 70.81 202 GLY A N 1
ATOM 1616 C CA . GLY A 1 202 ? -18.746 21.765 17.946 1.00 70.81 202 GLY A CA 1
ATOM 1617 C C . GLY A 1 202 ? -18.625 21.558 16.433 1.00 70.81 202 GLY A C 1
ATOM 1618 O O . GLY A 1 202 ? -17.708 22.090 15.811 1.00 70.81 202 GLY A O 1
ATOM 1619 N N . GLY A 1 203 ? -19.515 20.756 15.845 1.00 55.81 203 GLY A N 1
ATOM 1620 C CA . GLY A 1 203 ? -19.593 20.526 14.398 1.00 55.81 203 GLY A CA 1
ATOM 1621 C C . GLY A 1 203 ? -20.744 21.297 13.745 1.00 55.81 203 GLY A C 1
ATOM 1622 O O . GLY A 1 203 ? -21.730 21.607 14.404 1.00 55.81 203 GLY A O 1
ATOM 1623 N N . ILE A 1 204 ? -20.620 21.572 12.442 1.00 54.31 204 ILE A N 1
ATOM 1624 C CA . ILE A 1 204 ? -21.634 22.262 11.616 1.00 54.31 204 ILE A CA 1
ATOM 1625 C C . ILE A 1 204 ? -22.884 21.378 11.389 1.00 54.31 204 ILE A C 1
ATOM 1627 O O . ILE A 1 204 ? -23.976 21.907 11.224 1.00 54.31 204 ILE A O 1
ATOM 1631 N N . ASP A 1 205 ? -22.740 20.048 11.479 1.00 53.12 205 ASP A N 1
ATOM 1632 C CA . ASP A 1 205 ? -23.778 19.058 11.129 1.00 53.12 205 ASP A CA 1
ATOM 1633 C C . ASP A 1 205 ? -24.329 18.263 12.337 1.00 53.12 205 ASP A C 1
ATOM 1635 O O . ASP A 1 205 ? -24.613 17.073 12.222 1.00 53.12 205 ASP A O 1
ATOM 1639 N N . GLU A 1 206 ? -24.415 18.866 13.531 1.00 55.12 206 GLU A N 1
ATOM 1640 C CA . GLU A 1 206 ? -24.903 18.231 14.784 1.00 55.12 206 GLU A CA 1
ATOM 1641 C C . GLU A 1 206 ? -24.174 16.938 15.235 1.00 55.12 206 GLU A C 1
ATOM 1643 O O . GLU A 1 206 ? -24.472 16.373 16.289 1.00 55.12 206 GLU A O 1
ATOM 1648 N N . SER A 1 207 ? -23.155 16.471 14.506 1.00 55.84 207 SER A N 1
ATOM 1649 C CA . SER A 1 207 ? -22.327 15.336 14.912 1.00 55.84 207 SER A CA 1
ATOM 1650 C C . SER A 1 207 ? -21.252 15.799 15.902 1.00 55.84 207 SER A C 1
ATOM 1652 O O . SER A 1 207 ? -20.121 16.111 15.513 1.00 55.84 207 SER A O 1
ATOM 1654 N N . TYR A 1 208 ? -21.593 15.869 17.187 1.00 62.06 208 TYR A N 1
ATOM 1655 C CA . TYR A 1 208 ? -20.619 16.141 18.245 1.00 62.06 208 TYR A CA 1
ATOM 1656 C C . TYR A 1 208 ? -19.550 15.043 18.262 1.00 62.06 208 TYR A C 1
ATOM 1658 O O . TYR A 1 208 ? -19.850 13.863 18.456 1.00 62.06 208 TYR A O 1
ATOM 1666 N N . LYS A 1 209 ? -18.289 15.424 18.039 1.00 81.50 209 LYS A N 1
ATOM 1667 C CA . LYS A 1 209 ? -17.145 14.521 18.210 1.00 81.50 209 LYS A CA 1
ATOM 1668 C C . LYS A 1 209 ? -16.535 14.769 19.578 1.00 81.50 209 LYS A C 1
ATOM 1670 O O . LYS A 1 209 ? -16.290 15.912 19.948 1.00 81.50 209 LYS A O 1
ATOM 1675 N N . GLU A 1 210 ? -16.264 13.698 20.308 1.00 88.06 210 GLU A N 1
ATOM 1676 C CA . GLU A 1 210 ? -15.681 13.766 21.645 1.00 88.06 210 GLU A CA 1
ATOM 1677 C C . GLU A 1 210 ? -14.291 13.133 21.645 1.00 88.06 210 GLU A C 1
ATOM 1679 O O . GLU A 1 210 ? -14.076 12.057 21.076 1.00 88.06 210 GLU A O 1
ATOM 1684 N N . ILE A 1 211 ? -13.353 13.791 22.317 1.00 91.50 211 ILE A N 1
ATOM 1685 C CA . ILE A 1 211 ? -12.029 13.247 22.617 1.00 91.50 211 ILE A CA 1
ATOM 1686 C C . ILE A 1 211 ? -11.792 13.282 24.117 1.00 91.50 211 ILE A C 1
ATOM 1688 O O . ILE A 1 211 ? -12.355 14.098 24.843 1.00 91.50 211 ILE A O 1
ATOM 1692 N N . TYR A 1 212 ? -10.933 12.387 24.572 1.00 93.25 212 TYR A N 1
ATOM 1693 C CA . TYR A 1 212 ? -10.702 12.147 25.979 1.00 93.25 212 TYR A CA 1
ATOM 1694 C C . TYR A 1 212 ? -9.211 12.133 26.294 1.00 93.25 212 TYR A C 1
ATOM 1696 O O . TYR A 1 212 ? -8.395 11.755 25.455 1.00 93.25 212 TYR A O 1
ATOM 1704 N N . THR A 1 213 ? -8.846 12.489 27.519 1.00 94.06 213 THR A N 1
ATOM 1705 C CA . THR A 1 213 ? -7.505 12.237 28.057 1.00 94.06 213 THR A CA 1
ATOM 1706 C C . THR A 1 213 ? -7.580 11.940 29.549 1.00 94.06 213 THR A C 1
ATOM 1708 O O . THR A 1 213 ? -8.573 12.247 30.209 1.00 94.06 213 THR A O 1
ATOM 1711 N N . ILE A 1 214 ? -6.524 11.324 30.067 1.00 91.56 214 ILE A N 1
ATOM 1712 C CA . ILE A 1 214 ? -6.307 11.144 31.500 1.00 91.56 214 ILE A CA 1
ATOM 1713 C C . ILE A 1 214 ? -5.196 12.113 31.894 1.00 91.56 214 ILE A C 1
ATOM 1715 O O . ILE A 1 214 ? -4.174 12.177 31.211 1.00 91.56 214 ILE A O 1
ATOM 1719 N N . LEU A 1 215 ? -5.407 12.863 32.966 1.00 91.69 215 LEU A N 1
ATOM 1720 C CA . LEU A 1 215 ? -4.476 13.863 33.486 1.00 91.69 215 LEU A CA 1
ATOM 1721 C C . LEU A 1 215 ? -4.477 13.829 35.018 1.00 91.69 215 LEU A C 1
ATOM 1723 O O . LEU A 1 215 ? -5.356 13.197 35.603 1.00 91.69 215 LEU A O 1
ATOM 1727 N N . SER A 1 216 ? -3.511 14.471 35.670 1.00 90.19 216 SER A N 1
ATOM 1728 C CA . SER A 1 216 ? -3.555 14.668 37.126 1.00 90.19 216 SER A CA 1
ATOM 1729 C C . SER A 1 216 ? -4.439 15.858 37.515 1.00 90.19 216 SER A C 1
ATOM 1731 O O . SER A 1 216 ? -4.731 16.721 36.684 1.00 90.19 216 SER A O 1
ATOM 1733 N N . LEU A 1 217 ? -4.850 15.926 38.785 1.00 87.06 217 LEU A N 1
ATOM 1734 C CA . LEU A 1 217 ? -5.534 17.103 39.333 1.00 87.06 217 LEU A CA 1
ATOM 1735 C C . LEU A 1 217 ? -4.663 18.362 39.240 1.00 87.06 217 LEU A C 1
ATOM 1737 O O . LEU A 1 217 ? -5.157 19.400 38.820 1.00 87.06 217 LEU A O 1
ATOM 1741 N N . GLU A 1 218 ? -3.356 18.255 39.496 1.00 88.00 218 GLU A N 1
ATOM 1742 C CA . GLU A 1 218 ? -2.419 19.373 39.309 1.00 88.00 218 GLU A CA 1
ATOM 1743 C C . GLU A 1 218 ? -2.437 19.910 37.865 1.00 88.00 218 GLU A C 1
ATOM 1745 O O . GLU A 1 218 ? -2.511 21.116 37.637 1.00 88.00 218 GLU A O 1
ATOM 1750 N N . GLN A 1 219 ? -2.422 19.017 36.870 1.00 89.69 219 GLN A N 1
ATOM 1751 C CA . GLN A 1 219 ? -2.507 19.401 35.457 1.00 89.69 219 GLN A CA 1
ATOM 1752 C C . GLN A 1 219 ? -3.867 20.016 35.105 1.00 89.69 219 GLN A C 1
ATOM 1754 O O . GLN A 1 219 ? -3.950 20.877 34.228 1.00 89.69 219 GLN A O 1
ATOM 1759 N N . MET A 1 220 ? -4.933 19.565 35.770 1.00 88.31 220 MET A N 1
ATOM 1760 C CA . MET A 1 220 ? -6.274 20.112 35.597 1.00 88.31 220 MET A CA 1
ATOM 1761 C C . MET A 1 220 ? -6.324 21.546 36.120 1.00 88.31 220 MET A C 1
ATOM 1763 O O . MET A 1 220 ? -6.809 22.416 35.404 1.00 88.31 220 MET A O 1
ATOM 1767 N N . ASP A 1 221 ? -5.776 21.801 37.309 1.00 87.31 221 ASP A N 1
ATOM 1768 C CA . ASP A 1 221 ? -5.723 23.128 37.929 1.00 87.31 221 ASP A CA 1
ATOM 1769 C C . ASP A 1 221 ? -4.871 24.102 37.106 1.00 87.31 221 ASP A C 1
ATOM 1771 O O . ASP A 1 221 ? -5.338 25.191 36.771 1.00 87.31 221 ASP A O 1
ATOM 1775 N N . GLN A 1 222 ? -3.691 23.666 36.645 1.00 88.31 222 GLN A N 1
ATOM 1776 C CA . GLN A 1 222 ? -2.845 24.440 35.723 1.00 88.31 222 GLN A CA 1
ATOM 1777 C C . GLN A 1 222 ? -3.594 24.848 34.448 1.00 88.31 222 GLN A C 1
ATOM 1779 O O . GLN A 1 222 ? -3.391 25.941 33.924 1.00 88.31 222 GLN A O 1
ATOM 1784 N N . MET A 1 223 ? -4.481 23.989 33.939 1.00 86.00 223 MET A N 1
ATOM 1785 C CA . MET A 1 223 ? -5.285 24.289 32.756 1.00 86.00 223 MET A CA 1
ATOM 1786 C C . MET A 1 223 ? -6.385 25.329 33.031 1.00 86.00 223 MET A C 1
ATOM 1788 O O . MET A 1 223 ? -6.745 26.079 32.115 1.00 86.00 223 MET A O 1
ATOM 1792 N N . GLN A 1 224 ? -6.913 25.406 34.259 1.00 83.62 224 GLN A N 1
ATOM 1793 C CA . GLN A 1 224 ? -7.933 26.400 34.625 1.00 83.62 224 GLN A CA 1
ATOM 1794 C C . GLN A 1 224 ? -7.376 27.825 34.577 1.00 83.62 224 GLN A C 1
ATOM 1796 O O . GLN A 1 224 ? -8.081 28.749 34.173 1.00 83.62 224 GLN A O 1
ATOM 1801 N N . GLU A 1 225 ? -6.100 27.996 34.926 1.00 86.06 225 GLU A N 1
ATOM 1802 C CA . GLU A 1 225 ? -5.418 29.296 34.954 1.00 86.06 225 GLU A CA 1
ATOM 1803 C C . GLU A 1 225 ? -5.111 29.855 33.551 1.00 86.06 225 GLU A C 1
ATOM 1805 O O . GLU A 1 225 ? -4.744 31.024 33.394 1.00 86.06 225 GLU A O 1
ATOM 1810 N N . ILE A 1 226 ? -5.277 29.044 32.501 1.00 86.12 226 ILE A N 1
ATOM 1811 C CA . ILE A 1 226 ? -4.953 29.438 31.130 1.00 86.12 226 ILE A CA 1
ATOM 1812 C C . ILE A 1 226 ? -6.045 30.335 30.551 1.00 86.12 226 ILE A C 1
ATOM 1814 O O . ILE A 1 226 ? -7.203 29.941 30.357 1.00 86.12 226 ILE A O 1
ATOM 1818 N N . ASN A 1 227 ? -5.619 31.540 30.178 1.00 79.56 227 ASN A N 1
ATOM 1819 C CA . ASN A 1 227 ? -6.417 32.526 29.464 1.00 79.56 227 ASN A CA 1
ATOM 1820 C C . ASN A 1 227 ? -6.335 32.320 27.937 1.00 79.56 227 ASN A C 1
ATOM 1822 O O . ASN A 1 227 ? -5.307 31.913 27.394 1.00 79.56 227 ASN A O 1
ATOM 1826 N N . GLY A 1 228 ? -7.416 32.648 27.219 1.00 76.38 228 GLY A N 1
ATOM 1827 C CA . GLY A 1 228 ? -7.450 32.621 25.746 1.00 76.38 228 GLY A CA 1
ATOM 1828 C C . GLY A 1 228 ? -8.268 31.492 25.105 1.00 76.38 228 GLY A C 1
ATOM 1829 O O . GLY A 1 228 ? -8.042 31.155 23.948 1.00 76.38 228 GLY A O 1
ATOM 1830 N N . GLY A 1 229 ? -9.246 30.946 25.832 1.00 85.44 229 GLY A N 1
ATOM 1831 C CA . GLY A 1 229 ? -10.266 30.057 25.268 1.00 85.44 229 GLY A CA 1
ATOM 1832 C C . GLY A 1 229 ? -9.808 28.613 25.057 1.00 85.44 229 GLY A C 1
ATOM 1833 O O . GLY A 1 229 ? -8.742 28.200 25.513 1.00 85.44 229 GLY A O 1
ATOM 1834 N N . ASP A 1 230 ? -10.654 27.828 24.395 1.00 87.81 230 ASP A N 1
ATOM 1835 C CA . ASP A 1 230 ? -10.503 26.372 24.327 1.00 87.81 230 ASP A CA 1
ATOM 1836 C C . ASP A 1 230 ? -9.311 25.914 23.481 1.00 87.81 230 ASP A C 1
ATOM 1838 O O . ASP A 1 230 ? -8.627 24.960 23.849 1.00 87.81 230 ASP A O 1
ATOM 1842 N N . GLU A 1 231 ? -9.007 26.641 22.405 1.00 88.25 231 GLU A N 1
ATOM 1843 C CA . GLU A 1 231 ? -7.872 26.359 21.517 1.00 88.25 231 GLU A CA 1
ATOM 1844 C C . GLU A 1 231 ? -6.532 26.451 22.255 1.00 88.25 231 GLU A C 1
ATOM 1846 O O . GLU A 1 231 ? -5.701 25.547 22.163 1.00 88.25 231 GLU A O 1
ATOM 1851 N N . ASN A 1 232 ? -6.331 27.501 23.059 1.00 89.25 232 ASN A N 1
ATOM 1852 C CA . ASN A 1 232 ? -5.101 27.667 23.837 1.00 89.25 232 ASN A CA 1
ATOM 1853 C C . ASN A 1 232 ? -4.946 26.575 24.899 1.00 89.25 232 ASN A C 1
ATOM 1855 O O . ASN A 1 232 ? -3.834 26.104 25.144 1.00 89.25 232 ASN A O 1
ATOM 1859 N N . ARG A 1 233 ? -6.055 26.136 25.502 1.00 89.56 233 ARG A N 1
ATOM 1860 C CA . ARG A 1 233 ? -6.045 25.039 26.477 1.00 89.56 233 ARG A CA 1
ATOM 1861 C C . ARG A 1 233 ? -5.733 23.700 25.812 1.00 89.56 233 ARG A C 1
ATOM 1863 O O . ARG A 1 233 ? -4.896 22.956 26.315 1.00 89.56 233 ARG A O 1
ATOM 1870 N N . LEU A 1 234 ? -6.323 23.415 24.649 1.00 88.69 234 LEU A N 1
ATOM 1871 C CA . LEU A 1 234 ? -6.023 22.207 23.874 1.00 88.69 234 LEU A CA 1
ATOM 1872 C C . LEU A 1 234 ? -4.560 22.187 23.398 1.00 88.69 234 LEU A C 1
ATOM 1874 O O . LEU A 1 234 ? -3.887 21.150 23.442 1.00 88.69 234 LEU A O 1
ATOM 1878 N N . LEU A 1 235 ? -4.043 23.350 22.995 1.00 89.75 235 LEU A N 1
ATOM 1879 C CA . LEU A 1 235 ? -2.648 23.527 22.614 1.00 89.75 235 LEU A CA 1
ATOM 1880 C C . LEU A 1 235 ? -1.705 23.277 23.794 1.00 89.75 235 LEU A C 1
ATOM 1882 O O . LEU A 1 235 ? -0.714 22.571 23.634 1.00 89.75 235 LEU A O 1
ATOM 1886 N N . TYR A 1 236 ? -2.024 23.800 24.978 1.00 89.75 236 TYR A N 1
ATOM 1887 C CA . TYR A 1 236 ? -1.238 23.572 26.188 1.00 89.75 236 TYR A CA 1
ATOM 1888 C C . TYR A 1 236 ? -1.199 22.088 26.582 1.00 89.75 236 TYR A C 1
ATOM 1890 O O . TYR A 1 236 ? -0.121 21.540 26.821 1.00 89.75 236 TYR A O 1
ATOM 1898 N N . LEU A 1 237 ? -2.346 21.399 26.562 1.00 88.38 237 LEU A N 1
ATOM 1899 C CA . LEU A 1 237 ? -2.428 19.966 26.875 1.00 88.38 237 LEU A CA 1
ATOM 1900 C C . LEU A 1 237 ? -1.525 19.124 25.963 1.00 88.38 237 LEU A C 1
ATOM 1902 O O . LEU A 1 237 ? -0.848 18.205 26.423 1.00 88.38 237 LEU A O 1
ATOM 1906 N N . THR A 1 238 ? -1.501 19.442 24.669 1.00 87.06 238 THR A N 1
ATOM 1907 C CA . THR A 1 238 ? -0.763 18.659 23.669 1.00 87.06 238 THR A CA 1
ATOM 1908 C C . THR A 1 238 ? 0.705 19.057 23.552 1.00 87.06 238 THR A C 1
ATOM 1910 O O . THR A 1 238 ? 1.555 18.177 23.431 1.00 87.06 238 THR A O 1
ATOM 1913 N N . LYS A 1 239 ? 1.033 20.354 23.593 1.00 88.38 239 LYS A N 1
ATOM 1914 C CA . LYS A 1 239 ? 2.405 20.848 23.390 1.00 88.38 239 LYS A CA 1
ATOM 1915 C C . LYS A 1 239 ? 3.202 21.006 24.677 1.00 88.38 239 LYS A C 1
ATOM 1917 O O . LYS A 1 239 ? 4.391 20.711 24.665 1.00 88.38 239 LYS A O 1
ATOM 1922 N N . ASN A 1 240 ? 2.583 21.480 25.755 1.00 89.50 240 ASN A N 1
ATOM 1923 C CA . ASN A 1 240 ? 3.292 21.766 27.003 1.00 89.50 240 ASN A CA 1
ATOM 1924 C C . ASN A 1 240 ? 3.299 20.545 27.921 1.00 89.50 240 ASN A C 1
ATOM 1926 O O . ASN A 1 240 ? 4.347 20.190 28.448 1.00 89.50 240 ASN A O 1
ATOM 1930 N N . LEU A 1 241 ? 2.147 19.886 28.074 1.00 86.81 241 LEU A N 1
ATOM 1931 C CA . LEU A 1 241 ? 2.028 18.690 28.913 1.00 86.81 241 LEU A CA 1
ATOM 1932 C C . LEU A 1 241 ? 2.278 17.380 28.150 1.00 86.81 241 LEU A C 1
ATOM 1934 O O . LEU A 1 241 ? 2.466 16.337 28.772 1.00 86.81 241 LEU A O 1
ATOM 1938 N N . GLY A 1 242 ? 2.284 17.411 26.812 1.00 86.25 242 GLY A N 1
ATOM 1939 C CA . GLY A 1 242 ? 2.532 16.223 25.988 1.00 86.25 242 GLY A CA 1
ATOM 1940 C C . GLY A 1 242 ? 1.462 15.135 26.130 1.00 86.25 242 GLY A C 1
ATOM 1941 O O . GLY A 1 242 ? 1.740 13.961 25.880 1.00 86.25 242 GLY A O 1
ATOM 1942 N N . LEU A 1 243 ? 0.249 15.493 26.566 1.00 88.94 243 LEU A N 1
ATOM 1943 C CA . LEU A 1 243 ? -0.809 14.524 26.831 1.00 88.94 243 LEU A CA 1
ATOM 1944 C C . LEU A 1 243 ? -1.372 13.952 25.531 1.00 88.94 243 LEU A C 1
ATOM 1946 O O . LEU A 1 243 ? -1.621 14.657 24.548 1.00 88.94 243 LEU A O 1
ATOM 1950 N N . LYS A 1 244 ? -1.617 12.640 25.542 1.00 87.12 244 LYS A N 1
ATOM 1951 C CA . LYS A 1 244 ? -2.164 11.922 24.395 1.00 87.12 244 LYS A CA 1
ATOM 1952 C C . LYS A 1 244 ? -3.687 11.981 24.403 1.00 87.12 244 LYS A C 1
ATOM 1954 O O . LYS A 1 244 ? -4.335 11.375 25.251 1.00 87.12 244 LYS A O 1
ATOM 1959 N N . LEU A 1 245 ? -4.247 12.629 23.389 1.00 90.44 245 LEU A N 1
ATOM 1960 C CA . LEU A 1 245 ? -5.684 12.637 23.140 1.00 90.44 245 LEU A CA 1
ATOM 1961 C C . LEU A 1 245 ? -6.139 11.271 22.602 1.00 90.44 245 LEU A C 1
ATOM 1963 O O . LEU A 1 245 ? -5.485 10.660 21.753 1.00 90.44 245 LEU A O 1
A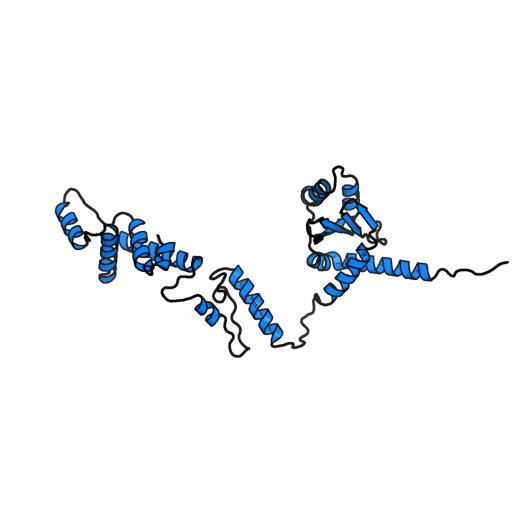TOM 1967 N N . MET A 1 246 ? -7.260 10.778 23.117 1.00 90.69 246 MET A N 1
ATOM 1968 C CA . MET A 1 246 ? -7.776 9.432 22.886 1.00 90.69 246 MET A CA 1
ATOM 1969 C C . MET A 1 246 ? -9.248 9.470 22.472 1.00 90.69 246 MET A C 1
ATOM 1971 O O . MET A 1 246 ? -10.032 10.271 22.971 1.00 90.69 246 MET A O 1
ATOM 1975 N N . GLY A 1 247 ? -9.648 8.552 21.592 1.00 86.62 247 GLY A N 1
ATOM 1976 C CA . GLY A 1 247 ? -11.063 8.244 21.384 1.00 86.62 247 GLY A CA 1
ATOM 1977 C C . GLY A 1 247 ? -11.621 7.367 22.510 1.00 86.62 247 GLY A C 1
ATOM 1978 O O . GLY A 1 247 ? -10.866 6.738 23.255 1.00 86.62 247 GLY A O 1
ATOM 1979 N N . LEU A 1 248 ? -12.949 7.260 22.581 1.00 84.06 248 LEU A N 1
ATOM 1980 C CA . LEU A 1 248 ? -13.675 6.515 23.619 1.00 84.06 248 LEU A CA 1
ATOM 1981 C C . LEU A 1 248 ? -13.131 5.092 23.853 1.00 84.06 248 LEU A C 1
ATOM 1983 O O . LEU A 1 248 ? -12.862 4.706 24.986 1.00 84.06 248 LEU A O 1
ATOM 1987 N N . SER A 1 249 ? -12.893 4.329 22.780 1.00 81.00 249 SER A N 1
ATOM 1988 C CA . SER A 1 249 ? -12.405 2.942 22.888 1.00 81.00 249 SER A CA 1
ATOM 1989 C C . SER A 1 249 ? -11.027 2.841 23.550 1.00 81.00 249 SER A C 1
ATOM 1991 O O . SER A 1 249 ? -10.781 1.915 24.316 1.00 81.00 249 SER A O 1
ATOM 1993 N N . ALA A 1 250 ? -10.133 3.796 23.282 1.00 83.00 250 ALA A N 1
ATOM 1994 C CA . ALA A 1 250 ? -8.805 3.826 23.888 1.00 83.00 250 ALA A CA 1
ATOM 1995 C C . ALA A 1 250 ? -8.868 4.278 25.356 1.00 83.00 250 ALA A C 1
ATOM 1997 O O . ALA A 1 250 ? -8.190 3.687 26.199 1.00 83.00 250 ALA A O 1
ATOM 1998 N N . LEU A 1 251 ? -9.733 5.251 25.680 1.00 87.44 251 LEU A N 1
ATOM 1999 C CA . LEU A 1 251 ? -9.965 5.675 27.062 1.00 87.44 251 LEU A CA 1
ATOM 2000 C C . LEU A 1 251 ? -10.487 4.520 27.918 1.00 87.44 251 LEU A C 1
ATOM 2002 O O . LEU A 1 251 ? -10.000 4.324 29.023 1.00 87.44 251 LEU A O 1
ATOM 2006 N N . LEU A 1 252 ? -11.452 3.741 27.429 1.00 83.50 252 LEU A N 1
ATOM 2007 C CA . LEU A 1 252 ? -12.011 2.639 28.214 1.00 83.50 252 LEU A CA 1
ATOM 2008 C C . LEU A 1 252 ? -10.985 1.572 28.597 1.00 83.50 252 LEU A C 1
ATOM 2010 O O . LEU A 1 252 ? -11.182 0.864 29.581 1.00 83.50 252 LEU A O 1
ATOM 2014 N N . ILE A 1 253 ? -9.911 1.447 27.821 1.00 80.56 253 ILE A N 1
ATOM 2015 C CA . ILE A 1 253 ? -8.809 0.535 28.116 1.00 80.56 253 ILE A CA 1
ATOM 2016 C C . ILE A 1 253 ? -7.847 1.195 29.108 1.00 80.56 253 ILE A C 1
ATOM 2018 O O . ILE A 1 253 ? -7.508 0.592 30.122 1.00 80.56 253 ILE A O 1
ATOM 2022 N N . ALA A 1 254 ? -7.418 2.429 28.829 1.00 83.25 254 ALA A N 1
ATOM 2023 C CA . ALA A 1 254 ? -6.396 3.121 29.616 1.00 83.25 254 ALA A CA 1
ATOM 2024 C C . ALA A 1 254 ? -6.905 3.658 30.968 1.00 83.25 254 ALA A C 1
ATOM 2026 O O . ALA A 1 254 ? -6.139 3.764 31.921 1.00 83.25 254 ALA A O 1
ATOM 2027 N N . GLY A 1 255 ? -8.185 4.016 31.044 1.00 82.25 255 GLY A N 1
ATOM 2028 C CA . GLY A 1 255 ? -8.824 4.686 32.176 1.00 82.25 255 GLY A CA 1
ATOM 2029 C C . GLY A 1 255 ? -9.799 3.813 32.954 1.00 82.25 255 GLY A C 1
ATOM 2030 O O . GLY A 1 255 ? -10.517 4.345 33.792 1.00 82.25 255 GLY A O 1
ATOM 2031 N N . ASN A 1 256 ? -9.846 2.500 32.695 1.00 85.19 256 ASN A N 1
ATOM 2032 C CA . ASN A 1 256 ? -10.801 1.585 33.330 1.00 85.19 256 ASN A CA 1
ATOM 2033 C C . ASN A 1 256 ? -10.819 1.712 34.861 1.00 85.19 256 ASN A C 1
ATOM 2035 O O . ASN A 1 256 ? -11.890 1.780 35.456 1.00 85.19 256 ASN A O 1
ATOM 2039 N N . ASP A 1 257 ? -9.644 1.800 35.483 1.00 82.69 257 ASP A N 1
ATOM 2040 C CA . ASP A 1 257 ? -9.519 1.864 36.941 1.00 82.69 257 ASP A CA 1
ATOM 2041 C C . ASP A 1 257 ? -10.075 3.183 37.497 1.00 82.69 257 ASP A C 1
ATOM 2043 O O . ASP A 1 257 ? -10.808 3.183 38.483 1.00 82.69 257 ASP A O 1
ATOM 2047 N N . VAL A 1 258 ? -9.810 4.300 36.810 1.00 84.81 258 VAL A N 1
ATOM 2048 C CA . VAL A 1 258 ? -10.333 5.625 37.180 1.00 84.81 258 VAL A CA 1
ATOM 2049 C C . VAL A 1 258 ? -11.853 5.665 36.996 1.00 84.81 258 VAL A C 1
ATOM 2051 O O . VAL A 1 258 ? -12.572 6.112 37.883 1.00 84.81 258 VAL A O 1
ATOM 2054 N N . ILE A 1 259 ? -12.368 5.128 35.883 1.00 87.38 259 ILE A N 1
ATOM 2055 C CA . ILE A 1 259 ? -13.814 5.039 35.619 1.00 87.38 259 ILE A CA 1
ATOM 2056 C C . ILE A 1 259 ? -14.506 4.206 36.701 1.00 87.38 259 ILE A C 1
ATOM 2058 O O . ILE A 1 259 ? -15.548 4.612 37.216 1.00 87.38 259 ILE A O 1
ATOM 2062 N N . ALA A 1 260 ? -13.933 3.052 37.050 1.00 83.69 260 ALA A N 1
ATOM 2063 C CA . ALA A 1 260 ? -14.480 2.162 38.064 1.00 83.69 260 ALA A CA 1
ATOM 2064 C C . ALA A 1 260 ? -14.482 2.816 39.452 1.00 83.69 260 ALA A C 1
ATOM 2066 O O . ALA A 1 260 ? -15.498 2.739 40.145 1.00 83.69 260 ALA A O 1
ATOM 2067 N N . SER A 1 261 ? -13.392 3.492 39.828 1.00 84.12 261 SER A N 1
ATOM 2068 C CA . SER A 1 261 ? -13.286 4.179 41.118 1.00 84.12 261 SER A CA 1
ATOM 2069 C C . SER A 1 261 ? -14.324 5.291 41.243 1.00 84.12 261 SER A C 1
ATOM 2071 O O . SER A 1 261 ? -15.145 5.286 42.158 1.00 84.12 261 SER A O 1
ATOM 2073 N N . VAL A 1 262 ? -14.414 6.169 40.239 1.00 84.44 262 VAL A N 1
ATOM 2074 C CA . VAL A 1 262 ? -15.383 7.271 40.266 1.00 84.44 262 VAL A CA 1
ATOM 2075 C C . VAL A 1 262 ? -16.828 6.760 40.247 1.00 84.44 262 VAL A C 1
ATOM 2077 O O . VAL A 1 262 ? -17.698 7.294 40.944 1.00 84.44 262 VAL A O 1
ATOM 2080 N N . ALA A 1 263 ? -17.111 5.709 39.472 1.00 84.75 263 ALA A N 1
ATOM 2081 C CA . ALA A 1 263 ? -18.429 5.084 39.456 1.00 84.75 263 ALA A CA 1
ATOM 2082 C C . ALA A 1 263 ? -18.788 4.452 40.809 1.00 84.75 263 ALA A C 1
ATOM 2084 O O . ALA A 1 263 ? -19.948 4.520 41.223 1.00 84.75 263 ALA A O 1
ATOM 2085 N N . ALA A 1 264 ? -17.823 3.855 41.511 1.00 81.25 264 ALA A N 1
ATOM 2086 C CA . ALA A 1 264 ? -18.030 3.320 42.852 1.00 81.25 264 ALA A CA 1
ATOM 2087 C C . ALA A 1 264 ? -18.333 4.444 43.853 1.00 81.25 264 ALA A C 1
ATOM 2089 O O . ALA A 1 264 ? -19.356 4.371 44.538 1.00 81.25 264 ALA A O 1
ATOM 2090 N N . SER A 1 265 ? -17.529 5.511 43.864 1.00 76.50 265 SER A N 1
ATOM 2091 C CA . SER A 1 265 ? -17.700 6.668 44.752 1.00 76.50 265 SER A CA 1
ATOM 2092 C C . SER A 1 265 ? -19.087 7.305 44.603 1.00 76.50 265 SER A C 1
ATOM 2094 O O . SER A 1 265 ? -19.837 7.430 45.570 1.00 76.50 265 SER A O 1
ATOM 2096 N N . ARG A 1 266 ? -19.521 7.573 43.366 1.00 76.75 266 ARG A N 1
ATOM 2097 C CA . ARG A 1 266 ? -20.831 8.201 43.109 1.00 76.75 266 ARG A CA 1
ATOM 2098 C C . ARG A 1 266 ? -22.032 7.307 43.438 1.00 76.75 266 ARG A C 1
ATOM 2100 O O . ARG A 1 266 ? -23.121 7.811 43.712 1.00 76.75 266 ARG A O 1
ATOM 2107 N N . ASN A 1 267 ? -21.867 5.982 43.419 1.00 68.88 267 ASN A N 1
ATOM 2108 C CA . ASN A 1 267 ? -22.911 5.046 43.854 1.00 68.88 267 ASN A CA 1
ATOM 2109 C C . ASN A 1 267 ? -23.047 4.988 45.386 1.00 68.88 267 ASN A C 1
ATOM 2111 O O . ASN A 1 267 ? -24.135 4.689 45.892 1.00 68.88 267 ASN A O 1
ATOM 2115 N N . VAL A 1 268 ? -21.969 5.261 46.127 1.00 60.81 268 VAL A N 1
ATOM 2116 C CA . VAL A 1 268 ? -21.993 5.361 47.594 1.00 60.81 268 VAL A CA 1
ATOM 2117 C C . VAL A 1 268 ? -22.738 6.623 48.028 1.00 60.81 268 VAL A C 1
ATOM 2119 O O . VAL A 1 268 ? -23.624 6.527 48.880 1.00 60.81 268 VAL A O 1
ATOM 2122 N N . ASP A 1 269 ? -22.495 7.764 47.381 1.00 57.25 269 ASP A N 1
ATOM 2123 C CA . ASP A 1 269 ? -23.196 9.022 47.681 1.00 57.25 269 ASP A CA 1
ATOM 2124 C C . ASP A 1 269 ? -24.716 8.896 47.485 1.00 57.25 269 ASP A C 1
ATOM 2126 O O . ASP A 1 269 ? -25.497 9.218 48.383 1.00 57.25 269 ASP A O 1
ATOM 2130 N N . GLN A 1 270 ? -25.156 8.274 46.383 1.00 57.00 270 GLN A N 1
ATOM 2131 C CA . GLN A 1 270 ? -26.584 8.033 46.120 1.00 57.00 270 GLN A CA 1
ATOM 2132 C C . GLN A 1 270 ? -27.255 7.085 47.128 1.00 57.00 270 GLN A C 1
ATOM 2134 O O . GLN A 1 270 ? -28.475 7.133 47.309 1.00 57.00 270 GLN A O 1
ATOM 2139 N N . ARG A 1 271 ? -26.501 6.183 47.770 1.00 55.00 271 ARG A N 1
ATOM 2140 C CA . ARG A 1 271 ? -27.026 5.300 48.829 1.00 55.00 271 ARG A CA 1
ATOM 2141 C C . ARG A 1 271 ? -27.071 5.994 50.186 1.00 55.00 271 ARG A C 1
ATOM 2143 O O . ARG A 1 271 ? -27.934 5.650 50.992 1.00 55.00 271 ARG A O 1
ATOM 2150 N N . THR A 1 272 ? -26.174 6.943 50.431 1.00 53.16 272 THR A N 1
ATOM 2151 C CA . THR A 1 272 ? -26.107 7.713 51.679 1.00 53.16 272 THR A CA 1
ATOM 2152 C C . THR A 1 272 ? -27.202 8.783 51.720 1.00 53.16 272 THR A C 1
ATOM 2154 O O . THR A 1 272 ? -27.899 8.889 52.727 1.00 53.16 272 THR A O 1
ATOM 2157 N N . GLU A 1 273 ? -27.481 9.457 50.598 1.00 49.53 273 GLU A N 1
ATOM 2158 C CA . GLU A 1 273 ? -28.607 10.404 50.476 1.00 49.53 273 GLU A CA 1
ATOM 2159 C C . GLU A 1 273 ? -29.978 9.737 50.689 1.00 49.53 273 GLU A C 1
ATOM 2161 O O . GLU A 1 273 ? -30.872 10.316 51.302 1.00 49.53 273 GLU A O 1
ATOM 2166 N N . ARG A 1 274 ? -30.148 8.477 50.262 1.00 48.75 274 ARG A N 1
ATOM 2167 C CA . ARG A 1 274 ? -31.397 7.714 50.468 1.00 48.75 274 ARG A CA 1
ATOM 2168 C C . ARG A 1 274 ? -31.597 7.204 51.900 1.00 48.75 274 ARG A C 1
ATOM 2170 O O . ARG A 1 274 ? -32.663 6.670 52.197 1.00 48.75 274 ARG A O 1
ATOM 2177 N N . LYS A 1 275 ? -30.590 7.312 52.774 1.00 47.16 275 LYS A N 1
ATOM 2178 C CA . LYS A 1 275 ? -30.623 6.787 54.152 1.00 47.16 275 LYS A CA 1
ATOM 2179 C C . LYS A 1 275 ? -30.859 7.846 55.227 1.00 47.16 275 LYS A C 1
ATOM 2181 O O . LYS A 1 275 ? -30.940 7.471 56.394 1.00 47.16 275 LYS A O 1
ATOM 2186 N N . ILE A 1 276 ? -31.008 9.125 54.879 1.00 44.94 276 ILE A N 1
ATOM 2187 C CA . ILE A 1 276 ? -31.412 10.150 55.849 1.00 44.94 276 ILE A CA 1
ATOM 2188 C C . ILE A 1 276 ? -32.906 9.938 56.153 1.00 44.94 276 ILE A C 1
ATOM 2190 O O . ILE A 1 276 ? -33.734 10.137 55.260 1.00 44.94 276 ILE A O 1
ATOM 2194 N N . PRO A 1 277 ? -33.302 9.522 57.372 1.00 43.69 277 PRO A N 1
ATOM 2195 C CA . PRO A 1 277 ? -34.709 9.408 57.707 1.00 43.69 277 PRO A CA 1
ATOM 2196 C C . PRO A 1 277 ? -35.278 10.823 57.779 1.00 43.69 277 PRO A C 1
ATOM 2198 O O . PRO A 1 277 ? -34.854 11.632 58.605 1.00 43.69 277 PRO A O 1
ATOM 2201 N N . HIS A 1 278 ? -36.254 11.116 56.924 1.00 47.12 278 HIS A N 1
ATOM 2202 C CA . HIS A 1 278 ? -37.147 12.249 57.108 1.00 47.12 278 HIS A CA 1
ATOM 2203 C C . HIS A 1 278 ? -37.832 12.062 58.465 1.00 47.12 278 HIS A C 1
ATOM 2205 O O . HIS A 1 278 ? -38.724 11.228 58.590 1.00 47.12 278 HIS A O 1
ATOM 2211 N N . ASN A 1 279 ? -37.344 12.748 59.500 1.00 39.88 279 ASN A N 1
ATOM 2212 C CA . ASN A 1 279 ? -37.900 12.681 60.844 1.00 39.88 279 ASN A CA 1
ATOM 2213 C C . ASN A 1 279 ? -39.288 13.339 60.822 1.00 39.88 279 ASN A C 1
ATOM 2215 O O . ASN A 1 279 ? -39.359 14.557 60.644 1.00 39.88 279 ASN A O 1
ATOM 2219 N N . PRO A 1 280 ? -40.397 12.598 60.992 1.00 58.19 280 PRO A N 1
ATOM 2220 C CA . PRO A 1 280 ? -41.685 13.221 61.189 1.00 58.19 280 PRO A CA 1
ATOM 2221 C C . PRO A 1 280 ? -41.902 13.426 62.693 1.00 58.19 280 PRO A C 1
ATOM 2223 O O . PRO A 1 280 ? -41.621 12.531 63.493 1.00 58.19 280 PRO A O 1
ATOM 2226 N N . LYS A 1 281 ? -42.530 14.559 63.037 1.00 44.50 281 LYS A N 1
ATOM 2227 C CA . LYS A 1 281 ? -43.030 15.017 64.358 1.00 44.50 281 LYS A CA 1
ATOM 2228 C C . LYS A 1 281 ? -42.149 16.129 64.950 1.00 44.50 281 LYS A C 1
ATOM 2230 O O . LYS A 1 281 ? -40.938 15.995 65.022 1.00 44.50 281 LYS A O 1
ATOM 2235 N N . LYS A 1 282 ? -42.706 17.237 65.442 1.00 43.94 282 LYS A N 1
ATOM 2236 C CA . LYS A 1 282 ? -43.974 17.436 66.176 1.00 43.94 282 LYS A CA 1
ATOM 2237 C C . LYS A 1 282 ? -44.588 18.794 65.772 1.00 43.94 282 LYS A C 1
ATOM 2239 O O . LYS A 1 282 ? -43.828 19.698 65.458 1.00 43.94 282 LYS A O 1
ATOM 2244 N N . LYS A 1 283 ? -45.901 18.826 65.503 1.00 43.94 283 LYS A N 1
ATOM 2245 C CA . LYS A 1 283 ? -46.939 19.549 66.278 1.00 43.94 283 LYS A CA 1
ATOM 2246 C C . LYS A 1 283 ? -46.624 21.016 66.532 1.00 43.94 283 LYS A C 1
ATOM 2248 O O . LYS A 1 283 ? -45.701 21.260 67.332 1.00 43.94 283 LYS A O 1
#

Secondary structure (DSSP, 8-state):
-HHHHHHTT-HHHHHHHHHHHTSS-S----GGGHHHHHHHHHTT--TT-HHHHHHHHHHHHHHHT---HHHHHHHHHHHHHHHHHHHHH--BTTB-HHHHHHHH--BTTTB---SGGG-SSSTTSHHHHHHHHHHHHHHHHHH------------HHHHHHHHHHHHHHTTS-SEEETTEEEEE-TT--STT-EEEEEEEEPPTTS--EEEEEEEEHHHHHHHHT--SHHHHHHHIIIIIS----B-HHHHHHHSHHHHHHHHHHHHHHHHHHTTS-------

Sequence (283 aa):
MLLMGEHFGCLEEVLTIVSMLSVPSVFFRPKDRAEESDAARERFFVPESDHLTLYNVYQQWKQHDYRVKGLRKAREVMSQLLDILMVHTHVSVQSSGNDYDILAENVGNRLFFAGEATSRQYPATMHGAFMSGLREASRIYQLNPVQQPCPKKSLSKNIAHNNGILVNLFKRPNLEIGNFAFICDPLQDDSQSKAIMKFTFGGIDESYKEIYTILSLEQMDQMQEINGGDENRLLYLTKNLGLKLMGLSALLIAGNDVIASVAASRNVDQRTERKIPHNPKKK

Organism: Medicago truncatula (NCBI:txid3880)